Protein AF-A0AAV2RVS5-F1 (afdb_monomer)

Radius of gyration: 53.34 Å; Cα contacts (8 Å, |Δi|>4): 149; chains: 1; bounding box: 95×162×94 Å

Structure (mmCIF, N/CA/C/O backbone):
data_AF-A0AAV2RVS5-F1
#
_entry.id   AF-A0AAV2RVS5-F1
#
loop_
_atom_site.group_PDB
_atom_site.id
_atom_site.type_symbol
_atom_site.label_atom_id
_atom_site.label_alt_id
_atom_site.label_comp_id
_atom_site.label_asym_id
_atom_site.label_entity_id
_atom_site.label_seq_id
_atom_site.pdbx_PDB_ins_code
_atom_site.Cartn_x
_atom_site.Cartn_y
_atom_site.Cartn_z
_atom_site.occupancy
_atom_site.B_iso_or_equiv
_atom_site.auth_seq_id
_atom_site.auth_comp_id
_atom_site.auth_asym_id
_atom_site.auth_atom_id
_atom_site.pdbx_PDB_model_num
ATOM 1 N N . GLU A 1 1 ? 42.802 -49.656 -32.477 1.00 51.72 1 GLU A N 1
ATOM 2 C CA . GLU A 1 1 ? 41.773 -48.627 -32.754 1.00 51.72 1 GLU A CA 1
ATOM 3 C C . GLU A 1 1 ? 40.599 -48.641 -31.774 1.00 51.72 1 GLU A C 1
ATOM 5 O O . GLU A 1 1 ? 40.163 -47.563 -31.411 1.00 51.72 1 GLU A O 1
ATOM 10 N N . ALA A 1 2 ? 40.149 -49.788 -31.248 1.00 50.56 2 ALA A N 1
ATOM 11 C CA . ALA A 1 2 ? 39.027 -49.822 -30.294 1.00 50.56 2 ALA A CA 1
ATOM 12 C C . ALA A 1 2 ? 39.314 -49.217 -28.897 1.00 50.56 2 ALA A C 1
ATOM 14 O O . ALA A 1 2 ? 38.403 -48.682 -28.278 1.00 50.56 2 ALA A O 1
ATOM 15 N N . ASN A 1 3 ? 40.565 -49.230 -28.414 1.00 47.44 3 ASN A N 1
ATOM 16 C CA . ASN A 1 3 ? 40.883 -48.723 -27.066 1.00 47.44 3 ASN A CA 1
ATOM 17 C C . ASN A 1 3 ? 40.972 -47.187 -26.972 1.00 47.44 3 ASN A C 1
ATOM 19 O O . ASN A 1 3 ? 40.827 -46.657 -25.885 1.00 47.44 3 ASN A O 1
ATOM 23 N N . ASN A 1 4 ? 41.142 -46.460 -28.086 1.00 51.91 4 ASN A N 1
ATOM 24 C CA . ASN A 1 4 ? 41.217 -44.986 -28.069 1.00 51.91 4 ASN A CA 1
ATOM 25 C C . ASN A 1 4 ? 39.849 -44.295 -28.232 1.00 51.91 4 ASN A C 1
ATOM 27 O O . ASN A 1 4 ? 39.770 -43.077 -28.098 1.00 51.91 4 ASN A O 1
ATOM 31 N N . MET A 1 5 ? 38.782 -45.035 -28.558 1.00 50.22 5 MET A N 1
ATOM 32 C CA . MET A 1 5 ? 37.431 -44.466 -28.691 1.00 50.22 5 MET A CA 1
ATOM 33 C C . MET A 1 5 ? 36.665 -44.493 -27.362 1.00 50.22 5 MET A C 1
ATOM 35 O O . MET A 1 5 ? 35.926 -43.558 -27.079 1.00 50.22 5 MET A O 1
ATOM 39 N N . VAL A 1 6 ? 36.904 -45.502 -26.515 1.00 50.34 6 VAL A N 1
ATOM 40 C CA . VAL A 1 6 ? 36.233 -45.647 -25.209 1.00 50.34 6 VAL A CA 1
ATOM 41 C C . VAL A 1 6 ? 36.745 -44.622 -24.190 1.00 50.34 6 VAL A C 1
ATOM 43 O O . VAL A 1 6 ? 35.952 -44.044 -23.450 1.00 50.34 6 VAL A O 1
ATOM 46 N N . ASP A 1 7 ? 38.043 -44.311 -24.214 1.00 48.50 7 ASP A N 1
ATOM 47 C CA . ASP A 1 7 ? 38.629 -43.311 -23.311 1.00 48.50 7 ASP A CA 1
ATOM 48 C C . ASP A 1 7 ? 38.160 -41.883 -23.650 1.00 48.50 7 ASP A C 1
ATOM 50 O O . ASP A 1 7 ? 38.036 -41.037 -22.769 1.00 48.50 7 ASP A O 1
ATOM 54 N N . ASN A 1 8 ? 37.839 -41.602 -24.917 1.00 52.62 8 ASN A N 1
ATOM 55 C CA . ASN A 1 8 ? 37.464 -40.257 -25.364 1.00 52.62 8 ASN A CA 1
ATOM 56 C C . ASN A 1 8 ? 35.971 -39.932 -25.139 1.00 52.62 8 ASN A C 1
ATOM 58 O O . ASN A 1 8 ? 35.610 -38.767 -24.967 1.00 52.62 8 ASN A O 1
ATOM 62 N N . GLU A 1 9 ? 35.098 -40.945 -25.116 1.00 52.75 9 GLU A N 1
ATOM 63 C CA . GLU A 1 9 ? 33.688 -40.794 -24.718 1.00 52.75 9 GLU A CA 1
ATOM 64 C C . GLU A 1 9 ? 33.539 -40.683 -23.196 1.00 52.75 9 GLU A C 1
ATOM 66 O O . GLU A 1 9 ? 32.812 -39.813 -22.721 1.00 52.75 9 GLU A O 1
ATOM 71 N N . ALA A 1 10 ? 34.286 -41.481 -22.424 1.00 52.25 10 ALA A N 1
ATOM 72 C CA . ALA A 1 10 ? 34.278 -41.395 -20.964 1.00 52.25 10 ALA A CA 1
ATOM 73 C C . ALA A 1 10 ? 34.830 -40.049 -20.459 1.00 52.25 10 ALA A C 1
ATOM 75 O O . ALA A 1 10 ? 34.218 -39.431 -19.590 1.00 52.25 10 ALA A O 1
ATOM 76 N N . ASN A 1 11 ? 35.921 -39.546 -21.049 1.00 52.94 11 ASN A N 1
ATOM 77 C CA . ASN A 1 11 ? 36.486 -38.245 -20.674 1.00 52.94 11 ASN A CA 1
ATOM 78 C C . ASN A 1 11 ? 35.533 -37.079 -21.015 1.00 52.94 11 ASN A C 1
ATOM 80 O O . ASN A 1 11 ? 35.321 -36.211 -20.178 1.00 52.94 11 ASN A O 1
ATOM 84 N N . ASN A 1 12 ? 34.854 -37.100 -22.172 1.00 52.12 12 ASN A N 1
ATOM 85 C CA . ASN A 1 12 ? 33.877 -36.055 -22.526 1.00 52.12 12 ASN A CA 1
ATOM 86 C C . ASN A 1 12 ? 32.605 -36.068 -21.659 1.00 52.12 12 ASN A C 1
ATOM 88 O O . ASN A 1 12 ? 31.983 -35.023 -21.474 1.00 52.12 12 ASN A O 1
ATOM 92 N N . MET A 1 13 ? 32.173 -37.224 -21.145 1.00 52.66 13 MET A N 1
ATOM 93 C CA . MET A 1 13 ? 31.022 -37.291 -20.233 1.00 52.66 13 MET A CA 1
ATOM 94 C C . MET A 1 13 ? 31.392 -36.799 -18.828 1.00 52.66 13 MET A C 1
ATOM 96 O O . MET A 1 13 ? 30.631 -36.036 -18.237 1.00 52.66 13 MET A O 1
ATOM 100 N N . VAL A 1 14 ? 32.580 -37.164 -18.336 1.00 54.09 14 VAL A N 1
ATOM 101 C CA . VAL A 1 14 ? 33.085 -36.731 -17.024 1.00 54.09 14 VAL A CA 1
ATOM 102 C C . VAL A 1 14 ? 33.396 -35.231 -17.007 1.00 54.09 14 VAL A C 1
ATOM 104 O O . VAL A 1 14 ? 33.064 -34.562 -16.032 1.00 54.09 14 VAL A O 1
ATOM 107 N N . ASP A 1 15 ? 33.947 -34.678 -18.091 1.00 52.22 15 ASP A N 1
ATOM 108 C CA . ASP A 1 15 ? 34.263 -33.247 -18.180 1.00 52.22 15 ASP A CA 1
ATOM 109 C C . ASP A 1 15 ? 32.997 -32.373 -18.221 1.00 52.22 15 ASP A C 1
ATOM 111 O O . ASP A 1 15 ? 32.956 -31.310 -17.604 1.00 52.22 15 ASP A O 1
ATOM 115 N N . ASN A 1 16 ? 31.930 -32.819 -18.892 1.00 55.56 16 ASN A N 1
ATOM 116 C CA . ASN A 1 16 ? 30.666 -32.075 -18.948 1.00 55.56 16 ASN A CA 1
ATOM 117 C C . ASN A 1 16 ? 29.884 -32.140 -17.628 1.00 55.56 16 ASN A C 1
ATOM 119 O O . ASN A 1 16 ? 29.358 -31.123 -17.183 1.00 55.56 16 ASN A O 1
ATOM 123 N N . GLU A 1 17 ? 29.855 -33.298 -16.966 1.00 56.06 17 GLU A N 1
ATOM 124 C CA . GLU A 1 17 ? 29.198 -33.450 -15.663 1.00 56.06 17 GLU A CA 1
ATOM 125 C C . GLU A 1 17 ? 29.964 -32.705 -14.555 1.00 56.06 17 GLU A C 1
ATOM 127 O O . GLU A 1 17 ? 29.354 -32.051 -13.708 1.00 56.06 17 GLU A O 1
ATOM 132 N N . ALA A 1 18 ? 31.302 -32.702 -14.601 1.00 55.84 18 ALA A N 1
ATOM 133 C CA . ALA A 1 18 ? 32.128 -31.896 -13.705 1.00 55.84 18 ALA A CA 1
ATOM 134 C C . ALA A 1 18 ? 31.930 -30.388 -13.931 1.00 55.84 18 ALA A C 1
ATOM 136 O O . ALA A 1 18 ? 31.829 -29.647 -12.956 1.00 55.84 18 ALA A O 1
ATOM 137 N N . ASN A 1 19 ? 31.817 -29.929 -15.183 1.00 57.41 19 ASN A N 1
ATOM 138 C CA . ASN A 1 19 ? 31.541 -28.522 -15.489 1.00 57.41 19 ASN A CA 1
ATOM 139 C C . ASN A 1 19 ? 30.151 -28.087 -14.995 1.00 57.41 19 ASN A C 1
ATOM 141 O O . ASN A 1 19 ? 30.038 -27.045 -14.354 1.00 57.41 19 ASN A O 1
ATOM 145 N N . ASP A 1 20 ? 29.115 -28.909 -15.189 1.00 57.44 20 ASP A N 1
ATOM 146 C CA . ASP A 1 20 ? 27.762 -28.623 -14.693 1.00 57.44 20 ASP A CA 1
ATOM 147 C C . ASP A 1 20 ? 27.692 -28.601 -13.154 1.00 57.44 20 ASP A C 1
ATOM 149 O O . ASP A 1 20 ? 26.969 -27.792 -12.562 1.00 57.44 20 ASP A O 1
ATOM 153 N N . ILE A 1 21 ? 28.447 -29.470 -12.472 1.00 60.94 21 ILE A N 1
ATOM 154 C CA . ILE A 1 21 ? 28.544 -29.475 -11.005 1.00 60.94 21 ILE A CA 1
ATOM 155 C C . ILE A 1 21 ? 29.303 -28.236 -10.514 1.00 60.94 21 ILE A C 1
ATOM 157 O O . ILE A 1 21 ? 28.810 -27.541 -9.623 1.00 60.94 21 ILE A O 1
ATOM 161 N N . VAL A 1 22 ? 30.446 -27.907 -11.122 1.00 63.34 22 VAL A N 1
ATOM 162 C CA . VAL A 1 22 ? 31.260 -26.732 -10.767 1.00 63.34 22 VAL A CA 1
ATOM 163 C C . VAL A 1 22 ? 30.488 -25.433 -11.001 1.00 63.34 22 VAL A C 1
ATOM 165 O O . VAL A 1 22 ? 30.510 -24.549 -10.144 1.00 63.34 22 VAL A O 1
ATOM 168 N N . ASP A 1 23 ? 29.736 -25.324 -12.096 1.00 62.97 23 ASP A N 1
ATOM 169 C CA . ASP A 1 23 ? 28.912 -24.151 -12.390 1.00 62.97 23 ASP A CA 1
ATOM 170 C C . ASP A 1 23 ? 27.743 -24.017 -11.407 1.00 62.97 23 ASP A C 1
ATOM 172 O O . ASP A 1 23 ? 27.418 -22.911 -10.963 1.00 62.97 23 ASP A O 1
ATOM 176 N N . ASN A 1 24 ? 27.125 -25.126 -10.995 1.00 65.62 24 ASN A N 1
ATOM 177 C CA . ASN A 1 24 ? 26.072 -25.112 -9.979 1.00 65.62 24 ASN A CA 1
ATOM 178 C C . ASN A 1 24 ? 26.606 -24.763 -8.581 1.00 65.62 24 ASN A C 1
ATOM 180 O O . ASN A 1 24 ? 25.980 -23.976 -7.862 1.00 65.62 24 ASN A O 1
ATOM 184 N N . GLU A 1 25 ? 27.772 -25.282 -8.199 1.00 67.75 25 GLU A N 1
ATOM 185 C CA . GLU A 1 25 ? 28.435 -24.955 -6.934 1.00 67.75 25 GLU A CA 1
ATOM 186 C C . GLU A 1 25 ? 28.923 -23.503 -6.901 1.00 67.75 25 GLU A C 1
ATOM 188 O O . GLU A 1 25 ? 28.689 -22.796 -5.917 1.00 67.75 25 GLU A O 1
ATOM 193 N N . ALA A 1 26 ? 29.510 -23.009 -7.993 1.00 67.94 26 ALA A N 1
ATOM 194 C CA . ALA A 1 26 ? 29.912 -21.615 -8.133 1.00 67.94 26 ALA A CA 1
ATOM 195 C C . ALA A 1 26 ? 28.698 -20.672 -8.088 1.00 67.94 26 ALA A C 1
ATOM 197 O O . ALA A 1 26 ? 28.720 -19.666 -7.375 1.00 67.94 26 ALA A O 1
ATOM 198 N N . ASN A 1 27 ? 27.597 -21.014 -8.766 1.00 72.69 27 ASN A N 1
ATOM 199 C CA . ASN A 1 27 ? 26.350 -20.246 -8.712 1.00 72.69 27 ASN A CA 1
ATOM 200 C C . ASN A 1 27 ? 25.727 -20.246 -7.306 1.00 72.69 27 ASN A C 1
ATOM 202 O O . ASN A 1 27 ? 25.258 -19.204 -6.833 1.00 72.69 27 ASN A O 1
ATOM 206 N N . SER A 1 28 ? 25.769 -21.384 -6.609 1.00 79.19 28 SER A N 1
ATOM 207 C CA . SER A 1 28 ? 25.339 -21.512 -5.213 1.00 79.19 28 SER A CA 1
ATOM 208 C C . SER A 1 28 ? 26.200 -20.654 -4.276 1.00 79.19 28 SER A C 1
ATOM 210 O O . SER A 1 28 ? 25.672 -19.907 -3.448 1.00 79.19 28 SER A O 1
ATOM 212 N N . MET A 1 29 ? 27.522 -20.657 -4.466 1.00 81.75 29 MET A N 1
ATOM 213 C CA . MET A 1 29 ? 28.470 -19.868 -3.677 1.00 81.75 29 MET A CA 1
ATOM 214 C C . MET A 1 29 ? 28.318 -18.362 -3.920 1.00 81.75 29 MET A C 1
ATOM 216 O O . MET A 1 29 ? 28.277 -17.587 -2.964 1.00 81.75 29 MET A O 1
ATOM 220 N N . VAL A 1 30 ? 28.154 -17.921 -5.171 1.00 79.88 30 VAL A N 1
ATOM 221 C CA . VAL A 1 30 ? 27.848 -16.517 -5.501 1.00 79.88 30 VAL A CA 1
ATOM 222 C C . VAL A 1 30 ? 26.508 -16.100 -4.882 1.00 79.88 30 VAL A C 1
ATOM 224 O O . VAL A 1 30 ? 26.386 -15.003 -4.322 1.00 79.88 30 VAL A O 1
ATOM 227 N N . GLY A 1 31 ? 25.506 -16.982 -4.913 1.00 78.31 31 GLY A N 1
ATOM 228 C CA . GLY A 1 31 ? 24.224 -16.790 -4.234 1.00 78.31 31 GLY A CA 1
ATOM 229 C C . GLY A 1 31 ? 24.378 -16.615 -2.721 1.00 78.31 31 GLY A C 1
ATOM 230 O O . GLY A 1 31 ? 23.828 -15.673 -2.147 1.00 78.31 31 GLY A O 1
ATOM 231 N N . LEU A 1 32 ? 25.186 -17.459 -2.080 1.00 79.88 32 LEU A N 1
ATOM 232 C CA . LEU A 1 32 ? 25.460 -17.389 -0.648 1.00 79.88 32 LEU A CA 1
ATOM 233 C C . LEU A 1 32 ? 26.247 -16.127 -0.277 1.00 79.88 32 LEU A C 1
ATOM 235 O O . LEU A 1 32 ? 25.850 -15.418 0.639 1.00 79.88 32 LEU A O 1
ATOM 239 N N . ILE A 1 33 ? 27.300 -15.774 -1.015 1.00 77.62 33 ILE A N 1
ATOM 240 C CA . ILE A 1 33 ? 28.085 -14.553 -0.775 1.00 77.62 33 ILE A CA 1
ATOM 241 C C . ILE A 1 33 ? 27.202 -13.308 -0.926 1.00 77.62 33 ILE A C 1
ATOM 243 O O . ILE A 1 33 ? 27.252 -12.394 -0.101 1.00 77.62 33 ILE A O 1
ATOM 247 N N . THR A 1 34 ? 26.352 -13.257 -1.956 1.00 72.31 34 THR A N 1
ATOM 248 C CA . THR A 1 34 ? 25.412 -12.138 -2.134 1.00 72.31 34 THR A CA 1
ATOM 249 C C . THR A 1 34 ? 24.313 -12.106 -1.072 1.00 72.31 34 THR A C 1
ATOM 251 O O . THR A 1 34 ? 23.849 -11.017 -0.732 1.00 72.31 34 THR A O 1
ATOM 254 N N . HIS A 1 35 ? 23.912 -13.255 -0.525 1.00 76.19 35 HIS A N 1
ATOM 255 C CA . HIS A 1 35 ? 23.017 -13.341 0.628 1.00 76.19 35 HIS A CA 1
ATOM 256 C C . HIS A 1 35 ? 23.697 -12.871 1.919 1.00 76.19 35 HIS A C 1
ATOM 258 O O . HIS A 1 35 ? 23.118 -12.073 2.651 1.00 76.19 35 HIS A O 1
ATOM 264 N N . LEU A 1 36 ? 24.936 -13.286 2.185 1.00 72.94 36 LEU A N 1
ATOM 265 C CA . LEU A 1 36 ? 25.694 -12.875 3.370 1.00 72.94 36 LEU A CA 1
ATOM 266 C C . LEU A 1 36 ? 25.914 -11.358 3.410 1.00 72.94 36 LEU A C 1
ATOM 268 O O . LEU A 1 36 ? 25.771 -10.752 4.469 1.00 72.94 36 LEU A O 1
ATOM 272 N N . LYS A 1 37 ? 26.093 -10.723 2.245 1.00 71.38 37 LYS A N 1
ATOM 273 C CA . LYS A 1 37 ? 26.115 -9.255 2.106 1.00 71.38 37 LYS A CA 1
ATOM 274 C C . LYS A 1 37 ? 24.821 -8.550 2.533 1.00 71.38 37 LYS A C 1
ATOM 276 O O . LYS A 1 37 ? 24.804 -7.331 2.640 1.00 71.38 37 LYS A O 1
ATOM 281 N N . THR A 1 38 ? 23.719 -9.279 2.725 1.00 68.19 38 THR A N 1
ATOM 282 C CA . THR A 1 38 ? 22.469 -8.715 3.267 1.00 68.19 38 THR A CA 1
ATOM 283 C C . THR A 1 38 ? 22.395 -8.754 4.791 1.00 68.19 38 THR A C 1
ATOM 285 O O . THR A 1 38 ? 21.590 -8.017 5.353 1.00 68.19 38 THR A O 1
ATOM 288 N N . HIS A 1 39 ? 23.228 -9.572 5.445 1.00 72.19 39 HIS A N 1
ATOM 289 C CA . HIS A 1 39 ? 23.368 -9.611 6.908 1.00 72.19 39 HIS A CA 1
ATOM 290 C C . HIS A 1 39 ? 24.413 -8.621 7.410 1.00 72.19 39 HIS A C 1
ATOM 292 O O . HIS A 1 39 ? 24.308 -8.115 8.521 1.00 72.19 39 HIS A O 1
ATOM 298 N N . THR A 1 40 ? 25.407 -8.311 6.582 1.00 67.94 40 THR A N 1
ATOM 299 C CA . THR A 1 40 ? 26.271 -7.152 6.790 1.00 67.94 40 THR A CA 1
ATOM 300 C C . THR A 1 40 ? 25.478 -5.904 6.405 1.00 67.94 40 THR A C 1
ATOM 302 O O . THR A 1 40 ? 24.950 -5.852 5.297 1.00 67.94 40 THR A O 1
ATOM 305 N N . GLU A 1 41 ? 25.408 -4.871 7.246 1.00 69.19 41 GLU A N 1
ATOM 306 C CA . GLU A 1 41 ? 24.742 -3.588 6.923 1.00 69.19 41 GLU A CA 1
ATOM 307 C C . GLU A 1 41 ? 25.426 -2.803 5.773 1.00 69.19 41 GLU A C 1
ATOM 309 O O . GLU A 1 41 ? 25.180 -1.616 5.562 1.00 69.19 41 GLU A O 1
ATOM 314 N N . GLU A 1 42 ? 26.286 -3.456 4.991 1.00 79.94 42 GLU A N 1
ATOM 315 C CA . GLU A 1 42 ? 26.975 -2.899 3.840 1.00 79.94 42 GLU A CA 1
ATOM 316 C C . GLU A 1 42 ? 25.995 -2.566 2.708 1.00 79.94 42 GLU A C 1
ATOM 318 O O . GLU A 1 42 ? 25.404 -3.425 2.043 1.00 79.94 42 GLU A O 1
ATOM 323 N N . ARG A 1 43 ? 25.849 -1.266 2.444 1.00 84.25 43 ARG A N 1
ATOM 324 C CA . ARG A 1 43 ? 24.991 -0.719 1.385 1.00 84.25 43 ARG A CA 1
ATOM 325 C C . ARG A 1 43 ? 25.844 0.119 0.428 1.00 84.25 43 ARG A C 1
ATOM 327 O O . ARG A 1 43 ? 25.755 1.345 0.419 1.00 84.25 43 ARG A O 1
ATOM 334 N N . PRO A 1 44 ? 26.713 -0.525 -0.375 1.00 87.50 44 PRO A N 1
ATOM 335 C CA . PRO A 1 44 ? 27.724 0.177 -1.168 1.00 87.50 44 PRO A CA 1
ATOM 336 C C . PRO A 1 44 ? 27.129 1.040 -2.290 1.00 87.50 44 PRO A C 1
ATOM 338 O O . PRO A 1 44 ? 27.787 1.950 -2.790 1.00 87.50 44 PRO A O 1
ATOM 341 N N . TYR A 1 45 ? 25.885 0.786 -2.701 1.00 91.62 45 TYR A N 1
ATOM 342 C CA . TYR A 1 45 ? 25.255 1.493 -3.811 1.00 91.62 45 TYR A CA 1
ATOM 343 C C . TYR A 1 45 ? 24.456 2.692 -3.303 1.00 91.62 45 TYR A C 1
ATOM 345 O O . TYR A 1 45 ? 23.282 2.566 -2.955 1.00 91.62 45 TYR A O 1
ATOM 353 N N . LYS A 1 46 ? 25.090 3.864 -3.279 1.00 94.00 46 LYS A N 1
ATOM 354 C CA . LYS A 1 46 ? 24.486 5.113 -2.796 1.00 94.00 46 LYS A CA 1
ATOM 355 C C . LYS A 1 46 ? 23.712 5.836 -3.897 1.00 94.00 46 LYS A C 1
ATOM 357 O O . LYS A 1 46 ? 24.169 5.929 -5.037 1.00 94.00 46 LYS A O 1
ATOM 362 N N . CYS A 1 47 ? 22.541 6.370 -3.560 1.00 95.56 47 CYS A N 1
ATOM 363 C CA . CYS A 1 47 ? 21.837 7.300 -4.430 1.00 95.56 47 CYS A CA 1
ATOM 364 C C . CYS A 1 47 ? 22.540 8.660 -4.412 1.00 95.56 47 CYS A C 1
ATOM 366 O O . CYS A 1 47 ? 22.908 9.168 -3.363 1.00 95.56 47 CYS A O 1
ATOM 368 N N . ARG A 1 48 ? 22.710 9.269 -5.588 1.00 94.00 48 ARG A N 1
ATOM 369 C CA . ARG A 1 48 ? 23.292 10.618 -5.714 1.00 94.00 48 ARG A CA 1
ATOM 370 C C . ARG A 1 48 ? 22.273 11.750 -5.541 1.00 94.00 48 ARG A C 1
ATOM 372 O O . ARG A 1 48 ? 22.654 12.910 -5.551 1.00 94.00 48 ARG A O 1
ATOM 379 N N . LEU A 1 49 ? 20.982 11.414 -5.485 1.00 93.81 49 LEU A N 1
ATOM 380 C CA . LEU A 1 49 ? 19.865 12.369 -5.459 1.00 93.81 49 LEU A CA 1
ATOM 381 C C . LEU A 1 49 ? 19.148 12.408 -4.101 1.00 93.81 49 LEU A C 1
ATOM 383 O O . LEU A 1 49 ? 18.319 13.281 -3.871 1.00 93.81 49 LEU A O 1
ATOM 387 N N . CYS A 1 50 ? 19.424 11.449 -3.217 1.00 94.94 50 CYS A N 1
ATOM 388 C CA . CYS A 1 50 ? 18.953 11.435 -1.836 1.00 94.94 50 CYS A CA 1
ATOM 389 C C . CYS A 1 50 ? 19.875 10.569 -0.974 1.00 94.94 50 CYS A C 1
ATOM 391 O O . CYS A 1 50 ? 20.717 9.844 -1.492 1.00 94.94 50 CYS A O 1
ATOM 393 N N . GLU A 1 51 ? 19.663 10.578 0.337 1.00 93.19 51 GLU A N 1
ATOM 394 C CA . GLU A 1 51 ? 20.502 9.874 1.320 1.00 93.19 51 GLU A CA 1
ATOM 395 C C . GLU A 1 51 ? 20.301 8.347 1.353 1.00 93.19 51 GLU A C 1
ATOM 397 O O . GLU A 1 51 ? 20.806 7.662 2.237 1.00 93.19 51 GLU A O 1
ATOM 402 N N . LYS A 1 52 ? 19.549 7.776 0.404 1.00 93.31 52 LYS A N 1
ATOM 403 C CA . LYS A 1 52 ? 19.268 6.336 0.384 1.00 93.31 52 LYS A CA 1
ATOM 404 C C . LYS A 1 52 ? 20.412 5.543 -0.225 1.00 93.31 52 LYS A C 1
ATOM 406 O O . LYS A 1 52 ? 20.922 5.867 -1.296 1.00 93.31 52 LYS A O 1
ATOM 411 N N . ASP A 1 53 ? 20.708 4.415 0.399 1.00 93.25 53 ASP A N 1
ATOM 412 C CA . ASP A 1 53 ? 21.684 3.435 -0.047 1.00 93.25 53 ASP A CA 1
ATOM 413 C C . ASP A 1 53 ? 21.067 2.036 -0.216 1.00 93.25 53 ASP A C 1
ATOM 415 O O . ASP A 1 53 ? 19.984 1.704 0.286 1.00 93.25 53 ASP A O 1
ATOM 419 N N . PHE A 1 54 ? 21.730 1.205 -1.014 1.00 90.94 54 PHE A N 1
ATOM 420 C CA . PHE A 1 54 ? 21.226 -0.097 -1.430 1.00 90.94 54 PHE A CA 1
ATOM 421 C C . PHE A 1 54 ? 22.334 -1.147 -1.375 1.00 90.94 54 PHE A C 1
ATOM 423 O O . PHE A 1 54 ? 23.492 -0.876 -1.682 1.00 90.94 54 PHE A O 1
ATOM 430 N N . SER A 1 55 ? 21.958 -2.381 -1.037 1.00 88.19 55 SER A N 1
ATOM 431 C CA . SER A 1 55 ? 22.855 -3.545 -1.046 1.00 88.19 55 SER A CA 1
ATOM 432 C C . SER A 1 55 ? 23.069 -4.131 -2.446 1.00 88.19 55 SER A C 1
ATOM 434 O O . SER A 1 55 ? 23.994 -4.907 -2.664 1.00 88.19 55 SER A O 1
ATOM 436 N N . LYS A 1 56 ? 22.230 -3.759 -3.425 1.00 86.75 56 LYS A N 1
ATOM 437 C CA . LYS A 1 56 ? 22.315 -4.226 -4.818 1.00 86.75 56 LYS A CA 1
ATOM 438 C C . LYS A 1 56 ? 22.225 -3.064 -5.803 1.00 86.75 56 LYS A C 1
ATOM 440 O O . LYS A 1 56 ? 21.321 -2.233 -5.702 1.00 86.75 56 LYS A O 1
ATOM 445 N N . SER A 1 57 ? 23.083 -3.081 -6.824 1.00 90.25 57 SER A N 1
ATOM 446 C CA . SER A 1 57 ? 23.070 -2.099 -7.922 1.00 90.25 57 SER A CA 1
ATOM 447 C C . SER A 1 57 ? 21.719 -2.052 -8.651 1.00 90.25 57 SER A C 1
ATOM 449 O O . SER A 1 57 ? 21.199 -0.980 -8.956 1.00 90.25 57 SER A O 1
ATOM 451 N N . SER A 1 58 ? 21.079 -3.208 -8.857 1.00 88.94 58 SER A N 1
ATOM 452 C CA . SER A 1 58 ? 19.753 -3.298 -9.487 1.00 88.94 58 SER A CA 1
ATOM 453 C C . SER A 1 58 ? 18.653 -2.586 -8.688 1.00 88.94 58 SER A C 1
ATOM 455 O O . SER A 1 58 ? 17.737 -2.004 -9.280 1.00 88.94 58 SER A O 1
ATOM 457 N N . HIS A 1 59 ? 18.749 -2.586 -7.354 1.00 90.62 59 HIS A N 1
ATOM 458 C CA . HIS A 1 59 ? 17.828 -1.850 -6.487 1.00 90.62 59 HIS A CA 1
ATOM 459 C C . HIS A 1 59 ? 18.065 -0.343 -6.585 1.00 90.62 59 HIS A C 1
ATOM 461 O O . HIS A 1 59 ? 17.095 0.393 -6.746 1.00 90.62 59 HIS A O 1
ATOM 467 N N . LEU A 1 60 ? 19.328 0.105 -6.588 1.00 92.25 60 LEU A N 1
ATOM 468 C CA . LEU A 1 60 ? 19.662 1.511 -6.832 1.00 92.25 60 LEU A CA 1
ATOM 469 C C . LEU A 1 60 ? 19.130 1.971 -8.197 1.00 92.25 60 LEU A C 1
ATOM 471 O O . LEU A 1 60 ? 18.438 2.981 -8.272 1.00 92.25 60 LEU A O 1
ATOM 475 N N . LYS A 1 61 ? 19.363 1.203 -9.269 1.00 90.62 61 LYS A N 1
ATOM 476 C CA . LYS A 1 61 ? 18.853 1.522 -10.614 1.00 90.62 61 LYS A CA 1
ATOM 477 C C . LYS A 1 61 ? 17.330 1.666 -10.630 1.00 90.62 61 LYS A C 1
ATOM 479 O O . LYS A 1 61 ? 16.810 2.631 -11.179 1.00 90.62 61 LYS A O 1
ATOM 484 N N . SER A 1 62 ? 16.618 0.739 -9.991 1.00 90.19 62 SER A N 1
ATOM 485 C CA . SER A 1 62 ? 15.153 0.795 -9.880 1.00 90.19 62 SER A CA 1
ATOM 486 C C . SER A 1 62 ? 14.676 1.977 -9.031 1.00 90.19 62 SER A C 1
ATOM 488 O O . SER A 1 62 ? 13.615 2.539 -9.291 1.00 90.19 62 SER A O 1
ATOM 490 N N . HIS A 1 63 ? 15.447 2.363 -8.015 1.00 91.81 63 HIS A N 1
ATOM 491 C CA . HIS A 1 63 ? 15.170 3.530 -7.190 1.00 91.81 63 HIS A CA 1
ATOM 492 C C . HIS A 1 63 ? 15.400 4.845 -7.944 1.00 91.81 63 HIS A C 1
ATOM 494 O O . HIS A 1 63 ? 14.599 5.760 -7.786 1.00 91.81 63 HIS A O 1
ATOM 500 N N . LEU A 1 64 ? 16.423 4.954 -8.794 1.00 91.44 64 LEU A N 1
ATOM 501 C CA . LEU A 1 64 ? 16.693 6.183 -9.551 1.00 91.44 64 LEU A CA 1
ATOM 502 C C . LEU A 1 64 ? 15.506 6.611 -10.432 1.00 91.44 64 LEU A C 1
ATOM 504 O O . LEU A 1 64 ? 15.235 7.802 -10.541 1.00 91.44 64 LEU A O 1
ATOM 508 N N . VAL A 1 65 ? 14.727 5.654 -1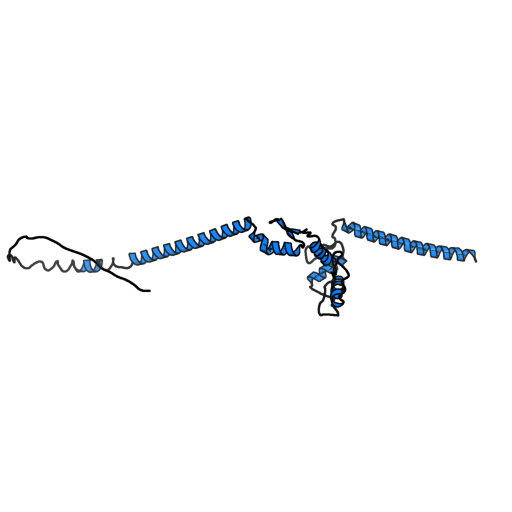0.949 1.00 90.44 65 VAL A N 1
ATOM 509 C CA . VAL A 1 65 ? 13.471 5.909 -11.688 1.00 90.44 65 VAL A CA 1
ATOM 510 C C . VAL A 1 65 ? 12.443 6.681 -10.842 1.00 90.44 65 VAL A C 1
ATOM 512 O O . VAL A 1 65 ? 11.612 7.417 -11.364 1.00 90.44 65 VAL A O 1
ATOM 515 N N . THR A 1 66 ? 12.500 6.565 -9.511 1.00 89.56 66 THR A N 1
ATOM 516 C CA . THR A 1 66 ? 11.600 7.309 -8.613 1.00 89.56 66 THR A CA 1
ATOM 517 C C . THR A 1 66 ? 11.911 8.802 -8.540 1.00 89.56 66 THR A C 1
ATOM 519 O O . THR A 1 66 ? 11.025 9.571 -8.188 1.00 89.56 66 THR A O 1
ATOM 522 N N . HIS A 1 67 ? 13.124 9.224 -8.907 1.00 90.81 67 HIS A N 1
ATOM 523 C CA . HIS A 1 67 ? 13.486 10.640 -8.963 1.00 90.81 67 HIS A CA 1
ATOM 524 C C . HIS A 1 67 ? 13.067 11.307 -10.275 1.00 90.81 67 HIS A C 1
ATOM 526 O O . HIS A 1 67 ? 12.742 12.489 -10.277 1.00 90.81 67 HIS A O 1
ATOM 532 N N . THR A 1 68 ? 13.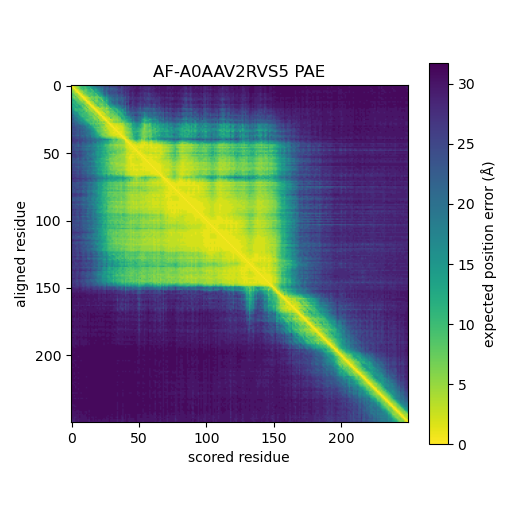052 10.563 -11.383 1.00 86.56 68 THR A N 1
ATOM 533 C CA . THR A 1 68 ? 12.668 11.093 -12.701 1.00 86.56 68 THR A CA 1
ATOM 534 C C . THR A 1 68 ? 11.156 11.090 -12.924 1.00 86.56 68 THR A C 1
ATOM 536 O O . THR A 1 68 ? 10.680 11.664 -13.897 1.00 86.56 68 THR A O 1
ATOM 539 N N . ASN A 1 69 ? 10.388 10.447 -12.034 1.00 82.19 69 ASN A N 1
ATOM 540 C CA . ASN A 1 69 ? 8.958 10.159 -12.205 1.00 82.19 69 ASN A CA 1
ATOM 541 C C . ASN A 1 69 ? 8.626 9.383 -13.492 1.00 82.19 69 ASN A C 1
ATOM 543 O O . ASN A 1 69 ? 7.456 9.277 -13.869 1.00 82.19 69 ASN A O 1
ATOM 547 N N . GLU A 1 70 ? 9.628 8.790 -14.141 1.00 88.88 70 GLU A N 1
ATOM 548 C CA . GLU A 1 70 ? 9.424 7.964 -15.319 1.00 88.88 70 GLU A CA 1
ATOM 549 C C . GLU A 1 70 ? 8.640 6.699 -14.958 1.00 88.88 70 GLU A C 1
ATOM 551 O O . GLU A 1 70 ? 8.839 6.049 -13.925 1.00 88.88 70 GLU A O 1
ATOM 556 N N . ARG A 1 71 ? 7.719 6.326 -15.846 1.00 91.00 71 ARG A N 1
ATOM 557 C CA . ARG A 1 71 ? 6.884 5.131 -15.709 1.00 91.00 71 ARG A CA 1
ATOM 558 C C . ARG A 1 71 ? 6.985 4.298 -16.984 1.00 91.00 71 ARG A C 1
ATOM 560 O O . ARG A 1 71 ? 6.037 4.262 -17.763 1.00 91.00 71 ARG A O 1
ATOM 567 N N . PRO A 1 72 ? 8.134 3.642 -17.221 1.00 91.88 72 PRO A N 1
ATOM 568 C CA . PRO A 1 72 ? 8.402 2.964 -18.488 1.00 91.88 72 PRO A CA 1
ATOM 569 C C . PRO A 1 72 ? 7.505 1.742 -18.733 1.00 91.88 72 PRO A C 1
ATOM 571 O O . PRO A 1 72 ? 7.425 1.253 -19.854 1.00 91.88 72 PRO A O 1
ATOM 574 N N . TYR A 1 73 ? 6.821 1.229 -17.707 1.00 95.62 73 TYR A N 1
ATOM 575 C CA . TYR A 1 73 ? 5.990 0.033 -17.821 1.00 95.62 73 TYR A CA 1
ATOM 576 C C . TYR A 1 73 ? 4.512 0.410 -17.943 1.00 95.62 73 TYR A C 1
ATOM 578 O O . TYR A 1 73 ? 3.821 0.559 -16.933 1.00 95.62 73 TYR A O 1
ATOM 586 N N . GLN A 1 74 ? 4.032 0.564 -19.175 1.00 97.50 74 GLN A N 1
ATOM 587 C CA . GLN A 1 74 ? 2.634 0.883 -19.477 1.00 97.50 74 GLN A CA 1
ATOM 588 C C . GLN A 1 74 ? 1.728 -0.354 -19.390 1.00 97.50 74 GLN A C 1
ATOM 590 O O . GLN A 1 74 ? 2.121 -1.462 -19.759 1.00 97.50 74 GLN A O 1
ATOM 595 N N . CYS A 1 75 ? 0.511 -0.167 -18.882 1.00 97.75 75 CYS A N 1
ATOM 596 C CA . CYS A 1 75 ? -0.535 -1.177 -18.925 1.00 97.75 75 CYS A CA 1
ATOM 597 C C . CYS A 1 75 ? -1.152 -1.230 -20.324 1.00 97.75 75 CYS A C 1
ATOM 599 O O . CYS A 1 75 ? -1.422 -0.204 -20.930 1.00 97.75 75 CYS A O 1
ATOM 601 N N . THR A 1 76 ? -1.404 -2.435 -20.833 1.00 97.19 76 THR A N 1
ATOM 602 C CA . THR A 1 76 ? -2.040 -2.623 -22.147 1.00 97.19 76 THR A CA 1
ATOM 603 C C . THR A 1 76 ? -3.566 -2.571 -22.087 1.00 97.19 76 THR A C 1
ATOM 605 O O . THR A 1 76 ? -4.216 -2.639 -23.121 1.00 97.19 76 THR A O 1
ATOM 608 N N . GLN A 1 77 ? -4.142 -2.506 -20.884 1.00 97.69 77 GLN A N 1
ATOM 609 C CA . GLN A 1 77 ? -5.588 -2.576 -20.641 1.00 97.69 77 GLN A CA 1
ATOM 610 C C . GLN A 1 77 ? -6.164 -1.261 -20.082 1.00 97.69 77 GLN A C 1
ATOM 612 O O . GLN A 1 77 ? -7.374 -1.150 -19.900 1.00 97.69 77 GLN A O 1
ATOM 617 N N . CYS A 1 78 ? -5.314 -0.286 -19.747 1.00 97.44 78 CYS A N 1
ATOM 618 C CA . CYS A 1 78 ? -5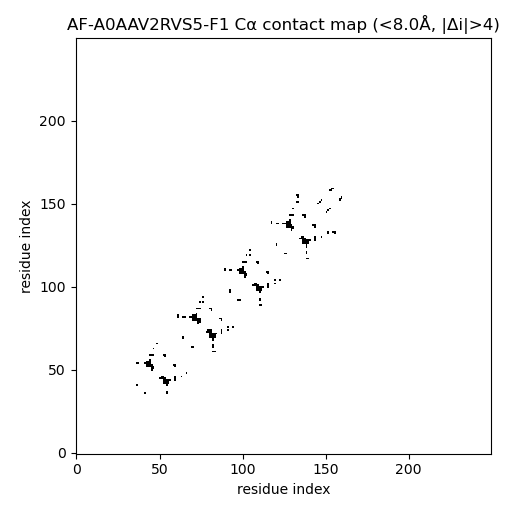.698 1.065 -19.333 1.00 97.44 78 CYS A CA 1
ATOM 619 C C . CYS A 1 78 ? -4.499 2.020 -19.421 1.00 97.44 78 CYS A C 1
ATOM 621 O O . CYS A 1 78 ? -3.361 1.574 -19.526 1.00 97.44 78 CYS A O 1
ATOM 623 N N . ASP A 1 79 ? -4.728 3.320 -19.243 1.00 96.62 79 ASP A N 1
ATOM 624 C CA . ASP A 1 79 ? -3.688 4.359 -19.366 1.00 96.62 79 ASP A CA 1
ATOM 625 C C . ASP A 1 79 ? -2.694 4.415 -18.189 1.00 96.62 79 ASP A C 1
ATOM 627 O O . ASP A 1 79 ? -1.910 5.356 -18.041 1.00 96.62 79 ASP A O 1
ATOM 631 N N . LYS A 1 80 ? -2.717 3.425 -17.288 1.00 97.00 80 LYS A N 1
ATOM 632 C CA . LYS A 1 80 ? -1.830 3.411 -16.121 1.00 97.00 80 LYS A CA 1
ATOM 633 C C . LYS A 1 80 ? -0.440 2.927 -16.499 1.00 97.00 80 LYS A C 1
ATOM 635 O O . LYS A 1 80 ? -0.271 1.870 -17.096 1.00 97.00 80 LYS A O 1
ATOM 640 N N . ALA A 1 81 ? 0.567 3.648 -16.020 1.00 95.81 81 ALA A N 1
ATOM 641 C CA . ALA A 1 81 ? 1.964 3.266 -16.147 1.00 95.81 81 ALA A CA 1
ATOM 642 C C . ALA A 1 81 ? 2.649 3.138 -14.777 1.00 95.81 81 ALA A C 1
ATOM 644 O O . ALA A 1 81 ? 2.276 3.804 -13.800 1.00 95.81 81 ALA A O 1
ATOM 645 N N . PHE A 1 82 ? 3.670 2.286 -14.711 1.00 94.81 82 PHE A N 1
ATOM 646 C CA . PHE A 1 82 ? 4.384 1.913 -13.493 1.00 94.81 82 PHE A CA 1
ATOM 647 C C . PHE A 1 82 ? 5.890 2.126 -13.650 1.00 94.81 82 PHE A C 1
ATOM 649 O O . PHE A 1 82 ? 6.451 1.969 -14.732 1.00 94.81 82 PHE A O 1
ATOM 656 N N . SER A 1 83 ? 6.561 2.441 -12.541 1.00 93.06 83 SER A N 1
ATOM 657 C CA . SER A 1 83 ? 8.023 2.578 -12.477 1.00 93.06 83 SER A CA 1
ATOM 658 C C . SER A 1 83 ? 8.757 1.234 -12.424 1.00 93.06 83 SER A C 1
ATOM 660 O O . SER A 1 83 ? 9.957 1.170 -12.670 1.00 93.06 83 SER A O 1
ATOM 662 N N . GLN A 1 84 ? 8.048 0.142 -12.113 1.00 91.69 84 GLN A N 1
ATOM 663 C CA . GLN A 1 84 ? 8.616 -1.202 -11.992 1.00 91.69 84 GLN A CA 1
ATOM 664 C C . GLN A 1 84 ? 7.747 -2.248 -12.695 1.00 91.69 84 GLN A C 1
ATOM 666 O O . GLN A 1 84 ? 6.520 -2.248 -12.563 1.00 91.69 84 GLN A O 1
ATOM 671 N N . LYS A 1 85 ? 8.400 -3.203 -13.371 1.00 93.56 85 LYS A N 1
ATOM 672 C CA . LYS A 1 85 ? 7.747 -4.321 -14.074 1.00 93.56 85 LYS A CA 1
ATOM 673 C C . LYS A 1 85 ? 6.914 -5.204 -13.139 1.00 93.56 85 LYS A C 1
ATOM 675 O O . LYS A 1 85 ? 5.840 -5.664 -13.515 1.00 93.56 85 LYS A O 1
ATOM 680 N N . SER A 1 86 ? 7.395 -5.435 -11.917 1.00 93.38 86 SER A N 1
ATOM 681 C CA . SER A 1 86 ? 6.681 -6.187 -10.874 1.00 93.38 86 SER A CA 1
ATOM 682 C C . SER A 1 86 ? 5.336 -5.547 -10.528 1.00 93.38 86 SER A C 1
ATOM 684 O O . SER A 1 86 ? 4.331 -6.248 -10.442 1.00 93.38 86 SER A O 1
ATOM 686 N N . ASN A 1 87 ? 5.301 -4.219 -10.403 1.00 94.81 87 ASN A N 1
ATOM 687 C CA . ASN A 1 87 ? 4.083 -3.476 -10.090 1.00 94.81 87 ASN A CA 1
ATOM 688 C C . ASN A 1 87 ? 3.072 -3.553 -11.237 1.00 94.81 87 ASN A C 1
ATOM 690 O O . ASN A 1 87 ? 1.897 -3.798 -10.977 1.00 94.81 87 ASN A O 1
ATOM 694 N N . LEU A 1 88 ? 3.527 -3.448 -12.493 1.00 96.75 88 LEU A N 1
ATOM 695 C CA . LEU A 1 88 ? 2.671 -3.692 -13.657 1.00 96.75 88 LEU A CA 1
ATOM 696 C C . LEU A 1 88 ? 2.105 -5.124 -13.643 1.00 96.75 88 LEU A C 1
ATOM 698 O O . LEU A 1 88 ? 0.904 -5.310 -13.810 1.00 96.75 88 LEU A O 1
ATOM 702 N N . LYS A 1 89 ? 2.937 -6.141 -13.380 1.00 96.62 89 LYS A N 1
ATOM 703 C CA . LYS A 1 89 ? 2.491 -7.545 -13.303 1.00 96.62 89 LYS A CA 1
ATOM 704 C C . LYS A 1 89 ? 1.421 -7.752 -12.227 1.00 96.62 89 LYS A C 1
ATOM 706 O O . LYS A 1 89 ? 0.449 -8.465 -12.463 1.00 96.62 89 LYS A O 1
ATOM 711 N N . THR A 1 90 ? 1.587 -7.146 -11.054 1.00 96.19 90 THR A N 1
ATOM 712 C CA . THR A 1 90 ? 0.577 -7.193 -9.986 1.00 96.19 90 THR A CA 1
ATOM 713 C C . THR A 1 90 ? -0.687 -6.436 -10.386 1.00 96.19 90 THR A C 1
ATOM 715 O O . THR A 1 90 ? -1.783 -6.942 -10.170 1.00 96.19 90 THR A O 1
ATOM 718 N N . HIS A 1 91 ? -0.555 -5.270 -11.019 1.00 96.88 91 HIS A N 1
ATOM 719 C CA . HIS A 1 91 ? -1.687 -4.480 -11.498 1.00 96.88 91 HIS A CA 1
ATOM 720 C C . HIS A 1 91 ? -2.527 -5.218 -12.547 1.00 96.88 91 HIS A C 1
ATOM 722 O O . HIS A 1 91 ? -3.751 -5.206 -12.448 1.00 96.88 91 HIS A O 1
ATOM 728 N N . LEU A 1 92 ? -1.898 -5.917 -13.497 1.00 97.69 92 LEU A N 1
ATOM 729 C CA . LEU A 1 92 ? -2.603 -6.688 -14.528 1.00 97.69 92 LEU A CA 1
ATOM 730 C C . LEU A 1 92 ? -3.553 -7.740 -13.940 1.00 97.69 92 LEU A C 1
ATOM 732 O O . LEU A 1 92 ? -4.575 -8.047 -14.547 1.00 97.69 92 LEU A O 1
ATOM 736 N N . ARG A 1 93 ? -3.289 -8.236 -12.724 1.00 97.50 93 ARG A N 1
ATOM 737 C CA . ARG A 1 93 ? -4.207 -9.146 -12.019 1.00 97.50 93 ARG A CA 1
ATOM 738 C C . ARG A 1 93 ? -5.595 -8.542 -11.814 1.00 97.50 93 ARG A C 1
ATOM 740 O O . ARG A 1 93 ? -6.561 -9.288 -11.763 1.00 97.50 93 ARG A O 1
ATOM 747 N N . ILE A 1 94 ? -5.701 -7.216 -11.710 1.00 95.75 94 ILE A N 1
ATOM 748 C CA . ILE A 1 94 ? -6.981 -6.516 -11.563 1.00 95.75 94 ILE A CA 1
ATOM 749 C C . ILE A 1 94 ? -7.815 -6.666 -12.837 1.00 95.75 94 ILE A C 1
ATOM 751 O O . ILE A 1 94 ? -8.988 -7.009 -12.745 1.00 95.75 94 ILE A O 1
ATOM 755 N N . HIS A 1 95 ? -7.206 -6.475 -14.010 1.00 97.38 95 HIS A N 1
ATOM 756 C CA . HIS A 1 95 ? -7.899 -6.596 -15.295 1.00 97.38 95 HIS A CA 1
ATOM 757 C C . HIS A 1 95 ? -8.390 -8.020 -15.561 1.00 97.38 95 HIS A C 1
ATOM 759 O O . HIS A 1 95 ? -9.498 -8.207 -16.048 1.00 97.38 95 HIS A O 1
ATOM 765 N N . PHE A 1 96 ? -7.599 -9.021 -15.180 1.00 96.50 96 PHE A N 1
ATOM 766 C CA . PHE A 1 96 ? -7.959 -10.430 -15.355 1.00 96.50 96 PHE A CA 1
ATOM 767 C C . PHE A 1 96 ? -8.724 -11.029 -14.164 1.00 96.50 96 PHE A C 1
ATOM 769 O O . PHE A 1 96 ? -8.969 -12.231 -14.138 1.00 96.50 96 PHE A O 1
ATOM 776 N N . GLY A 1 97 ? -9.051 -10.236 -13.137 1.00 95.62 97 GLY A N 1
ATOM 777 C CA . GLY A 1 97 ? -9.731 -10.723 -11.931 1.00 95.62 97 GLY A CA 1
ATOM 778 C C . GLY A 1 97 ? -8.943 -11.763 -11.115 1.00 95.62 97 GLY A C 1
ATOM 779 O O . GLY A 1 97 ? -9.518 -12.442 -10.265 1.00 95.62 97 GLY A O 1
ATOM 780 N N . ILE A 1 98 ? -7.633 -11.896 -11.337 1.00 97.44 98 ILE A N 1
ATOM 781 C CA . ILE A 1 98 ? -6.794 -12.929 -10.720 1.00 97.44 98 ILE A CA 1
ATOM 782 C C . ILE A 1 98 ? -6.532 -12.574 -9.252 1.00 97.44 98 ILE A C 1
ATOM 784 O O . ILE A 1 98 ? -5.846 -11.602 -8.931 1.00 97.44 98 ILE A O 1
ATOM 788 N N . LYS A 1 99 ? -7.027 -13.407 -8.338 1.00 97.25 99 LYS A N 1
ATOM 789 C CA . LYS A 1 99 ? -6.869 -13.242 -6.886 1.00 97.25 99 LYS A CA 1
ATOM 790 C C . LYS A 1 99 ? -6.199 -14.481 -6.287 1.00 97.25 99 LYS A C 1
ATOM 792 O O . LYS A 1 99 ? -6.888 -15.338 -5.746 1.00 97.25 99 LYS A O 1
ATOM 797 N N . PRO A 1 100 ? -4.863 -14.602 -6.379 1.00 96.81 100 PRO A N 1
ATOM 798 C CA . PRO A 1 100 ? -4.166 -15.843 -6.041 1.00 96.81 100 PRO A CA 1
ATOM 799 C C . PRO A 1 100 ? -4.072 -16.100 -4.529 1.00 96.81 100 PRO A C 1
ATOM 801 O O . PRO A 1 100 ? -3.532 -17.118 -4.112 1.00 96.81 100 PRO A O 1
ATOM 804 N N . HIS A 1 101 ? -4.539 -15.169 -3.694 1.00 97.94 101 HIS A N 1
ATOM 805 C CA . HIS A 1 101 ? -4.401 -15.241 -2.245 1.00 97.94 101 HIS A CA 1
ATOM 806 C C . HIS A 1 101 ? -5.775 -15.354 -1.584 1.00 97.94 101 HIS A C 1
ATOM 808 O O . HIS A 1 101 ? -6.422 -14.341 -1.314 1.00 97.94 101 HIS A O 1
ATOM 814 N N . GLN A 1 102 ? -6.214 -16.584 -1.332 1.00 98.25 102 GLN A N 1
ATOM 815 C CA . GLN A 1 102 ? -7.484 -16.882 -0.673 1.00 98.25 102 GLN A CA 1
ATOM 816 C C . GLN A 1 102 ? -7.355 -16.808 0.854 1.00 98.25 102 GLN A C 1
ATOM 818 O O . GLN A 1 102 ? -6.332 -17.192 1.425 1.00 98.25 102 GLN A O 1
ATOM 823 N N . CYS A 1 103 ? -8.387 -16.292 1.518 1.00 98.12 103 CYS A N 1
ATOM 824 C CA . CYS A 1 103 ? -8.508 -16.357 2.965 1.00 98.12 103 CYS A CA 1
ATOM 825 C C . CYS A 1 103 ? -8.902 -17.769 3.399 1.00 98.12 103 CYS A C 1
ATOM 827 O O . CYS A 1 103 ? -9.779 -18.385 2.812 1.00 98.12 103 CYS A O 1
ATOM 829 N N . THR A 1 104 ? -8.268 -18.275 4.453 1.00 97.75 104 THR A N 1
ATOM 830 C CA . THR A 1 104 ? -8.588 -19.593 5.019 1.00 97.75 104 THR A CA 1
ATOM 831 C C . THR A 1 104 ? -9.779 -19.562 5.976 1.00 97.75 104 THR A C 1
ATOM 833 O O . THR A 1 104 ? -10.250 -20.613 6.388 1.00 97.75 104 THR A O 1
ATOM 836 N N . LEU A 1 105 ? -10.251 -18.368 6.353 1.00 97.75 105 LEU A N 1
ATOM 837 C CA . LEU A 1 105 ? -11.317 -18.159 7.341 1.00 97.75 105 LEU A CA 1
ATOM 838 C C . LEU A 1 105 ? -12.643 -17.704 6.705 1.00 97.75 105 LEU A C 1
ATOM 840 O O . LEU A 1 105 ? -13.656 -17.632 7.390 1.00 97.75 105 LEU A O 1
ATOM 844 N N . CYS A 1 106 ? -12.643 -17.350 5.416 1.00 97.81 106 CYS A N 1
ATOM 845 C CA . CYS A 1 106 ? -13.839 -16.975 4.658 1.00 97.81 106 CYS A CA 1
ATOM 846 C C . CYS A 1 106 ? -13.571 -17.052 3.147 1.00 97.81 106 CYS A C 1
ATOM 848 O O . CYS A 1 106 ? -12.421 -17.129 2.725 1.00 97.81 106 CYS A O 1
ATOM 850 N N . ASP A 1 107 ? -14.603 -16.892 2.320 1.00 97.50 107 ASP A N 1
ATOM 851 C CA . ASP A 1 107 ? -14.499 -17.049 0.858 1.00 97.50 107 ASP A CA 1
ATOM 852 C C . ASP A 1 107 ? -13.816 -15.880 0.121 1.00 97.50 107 ASP A C 1
ATOM 854 O O . ASP A 1 107 ? -13.784 -15.822 -1.110 1.00 97.50 107 ASP A O 1
ATOM 858 N N . LYS A 1 108 ? -13.261 -14.901 0.845 1.00 97.62 108 LYS A N 1
ATOM 859 C CA . LYS A 1 108 ? -12.624 -13.735 0.220 1.00 97.62 108 LYS A CA 1
ATOM 860 C C . LYS A 1 108 ? -11.234 -14.078 -0.312 1.00 97.62 108 LYS A C 1
ATOM 862 O O . LYS A 1 108 ? -10.403 -14.648 0.390 1.00 97.62 108 LYS A O 1
ATOM 867 N N . ALA A 1 109 ? -10.945 -13.616 -1.527 1.00 97.69 109 ALA A N 1
ATOM 868 C CA . ALA A 1 109 ? -9.627 -13.704 -2.150 1.00 97.69 109 ALA A CA 1
ATOM 869 C C . ALA A 1 109 ? -9.084 -12.324 -2.551 1.00 97.69 109 ALA A C 1
ATOM 871 O O . ALA A 1 109 ? -9.840 -11.388 -2.840 1.00 97.69 109 ALA A O 1
ATOM 872 N N . PHE A 1 110 ? -7.757 -12.205 -2.591 1.00 97.19 110 PHE A N 1
ATOM 873 C CA . PHE A 1 110 ? -7.034 -10.950 -2.786 1.00 97.19 110 PHE A CA 1
ATOM 874 C C . PHE A 1 110 ? -5.966 -11.070 -3.876 1.00 97.19 110 PHE A C 1
ATOM 876 O O . PHE A 1 110 ? -5.377 -12.129 -4.098 1.00 97.19 110 PHE A O 1
ATOM 883 N N . THR A 1 111 ? -5.692 -9.951 -4.549 1.00 96.81 111 THR A N 1
ATOM 884 C CA . THR A 1 111 ? -4.652 -9.831 -5.586 1.00 96.81 111 THR A CA 1
ATOM 885 C C . THR A 1 111 ? -3.237 -9.871 -5.005 1.00 96.81 111 THR A C 1
ATOM 887 O O . THR A 1 111 ? -2.305 -10.292 -5.691 1.00 96.81 111 THR A O 1
ATOM 890 N N . GLU A 1 112 ? -3.077 -9.462 -3.741 1.00 95.69 112 GLU A N 1
ATOM 891 C CA . GLU A 1 112 ? -1.800 -9.334 -3.036 1.00 95.69 112 GLU A CA 1
ATOM 892 C C . GLU A 1 112 ? -1.835 -9.996 -1.651 1.00 95.69 112 GLU A C 1
ATOM 894 O O . GLU A 1 112 ? -2.804 -9.858 -0.899 1.00 95.69 112 GLU A O 1
ATOM 899 N N . LYS A 1 113 ? -0.734 -10.665 -1.281 1.00 95.75 113 LYS A N 1
ATOM 900 C CA . LYS A 1 113 ? -0.575 -11.339 0.018 1.00 95.75 113 LYS A CA 1
ATOM 901 C C . LYS A 1 113 ? -0.659 -10.367 1.198 1.00 95.75 113 LYS A C 1
ATOM 903 O O . LYS A 1 113 ? -1.245 -10.694 2.222 1.00 95.75 113 LYS A O 1
ATOM 908 N N . SER A 1 114 ? -0.093 -9.169 1.065 1.00 93.25 114 SER A N 1
ATOM 909 C CA . SER A 1 114 ? -0.114 -8.138 2.114 1.00 93.25 114 SER A CA 1
ATOM 910 C C . SER A 1 114 ? -1.543 -7.710 2.473 1.00 93.25 114 SER A C 1
ATOM 912 O O . SER A 1 114 ? -1.859 -7.514 3.646 1.00 93.25 114 SER A O 1
ATOM 914 N N . THR A 1 115 ? -2.419 -7.611 1.473 1.00 95.00 115 THR A N 1
ATOM 915 C CA . THR A 1 115 ? -3.841 -7.301 1.651 1.00 95.00 115 THR A CA 1
ATOM 916 C C . THR A 1 115 ? -4.580 -8.459 2.313 1.00 95.00 115 THR A C 1
ATOM 918 O O . THR A 1 115 ? -5.349 -8.216 3.240 1.00 95.00 115 THR A O 1
ATOM 921 N N . LEU A 1 116 ? -4.288 -9.707 1.923 1.00 96.88 116 LEU A N 1
ATOM 922 C CA . LEU A 1 116 ? -4.811 -10.889 2.613 1.00 96.88 116 LEU A CA 1
ATOM 923 C C . LEU A 1 116 ? -4.411 -10.900 4.098 1.00 96.88 116 LEU A C 1
ATOM 925 O O . LEU A 1 116 ? -5.269 -11.087 4.952 1.00 96.88 116 LEU A O 1
ATOM 929 N N . LEU A 1 117 ? -3.140 -10.654 4.430 1.00 95.19 117 LEU A N 1
ATOM 930 C CA . LEU A 1 117 ? -2.682 -10.639 5.826 1.00 95.19 117 LEU A CA 1
ATOM 931 C C . LEU A 1 117 ? -3.386 -9.555 6.651 1.00 95.19 117 LEU A C 1
ATOM 933 O O . LEU A 1 117 ? -3.825 -9.818 7.766 1.00 95.19 117 LEU A O 1
ATOM 937 N N . LYS A 1 118 ? -3.560 -8.350 6.094 1.00 94.12 118 LYS A N 1
ATOM 938 C CA . LYS A 1 118 ? -4.352 -7.289 6.741 1.00 94.12 118 LYS A CA 1
ATOM 939 C C . LYS A 1 118 ? -5.809 -7.704 6.940 1.00 94.12 118 LYS A C 1
ATOM 941 O O . LYS A 1 118 ? -6.391 -7.366 7.964 1.00 94.12 118 LYS A O 1
ATOM 946 N N . HIS A 1 119 ? -6.391 -8.414 5.976 1.00 95.56 119 HIS A N 1
ATOM 947 C CA . HIS A 1 119 ? -7.744 -8.939 6.096 1.00 95.56 119 HIS A CA 1
ATOM 948 C C . HIS A 1 119 ? -7.849 -10.029 7.167 1.00 95.56 119 HIS A C 1
ATOM 950 O O . HIS A 1 119 ? -8.791 -10.000 7.941 1.00 95.56 119 HIS A O 1
ATOM 956 N N . ILE A 1 120 ? -6.885 -10.944 7.282 1.00 96.94 120 ILE A N 1
ATOM 957 C CA . ILE A 1 120 ? -6.907 -11.990 8.320 1.00 96.94 120 ILE A CA 1
ATOM 958 C C . ILE A 1 120 ? -7.027 -11.379 9.725 1.00 96.94 120 ILE A C 1
ATOM 960 O O . ILE A 1 120 ? -7.764 -11.901 10.558 1.00 96.94 120 ILE A O 1
ATOM 964 N N . ARG A 1 121 ? -6.418 -10.211 9.962 1.00 96.00 121 ARG A N 1
ATOM 965 C CA . ARG A 1 121 ? -6.555 -9.479 11.233 1.00 96.00 121 ARG A CA 1
ATOM 966 C C . ARG A 1 121 ? -7.980 -9.051 11.570 1.00 96.00 121 ARG A C 1
ATOM 968 O O . ARG A 1 121 ? -8.270 -8.800 12.732 1.00 96.00 121 ARG A O 1
ATOM 975 N N . THR A 1 122 ? -8.879 -8.964 10.589 1.00 95.00 122 THR A N 1
ATOM 976 C CA . THR A 1 122 ? -10.298 -8.683 10.859 1.00 95.00 122 THR A CA 1
ATOM 977 C C . THR A 1 122 ? -11.019 -9.882 11.459 1.00 95.00 122 THR A C 1
ATOM 979 O O . THR A 1 122 ? -12.034 -9.690 12.110 1.00 95.00 122 THR A O 1
ATOM 982 N N . HIS A 1 123 ? -10.504 -11.096 11.249 1.00 96.06 123 HIS A N 1
ATOM 983 C CA . HIS A 1 123 ? -11.020 -12.309 11.883 1.00 96.06 123 HIS A CA 1
ATOM 984 C C . HIS A 1 123 ? -10.390 -12.536 13.254 1.00 96.06 123 HIS A C 1
ATOM 986 O O . HIS A 1 123 ? -11.087 -12.868 14.203 1.00 96.06 123 HIS A O 1
ATOM 992 N N . THR A 1 124 ? -9.074 -12.337 13.371 1.00 95.50 124 THR A N 1
ATOM 993 C CA . THR A 1 124 ? -8.347 -12.600 14.625 1.00 95.50 124 THR A CA 1
ATOM 994 C C . THR A 1 124 ? -8.452 -11.466 15.642 1.00 95.50 124 THR A C 1
ATOM 996 O O . THR A 1 124 ? -8.149 -11.664 16.813 1.00 95.50 124 THR A O 1
ATOM 999 N N . GLY A 1 125 ? -8.820 -10.259 15.205 1.00 94.12 125 GLY A N 1
ATOM 1000 C CA . GLY A 1 125 ? -8.809 -9.061 16.043 1.00 94.12 125 GLY A CA 1
ATOM 1001 C C . GLY A 1 125 ? -7.407 -8.514 16.342 1.00 94.12 125 GLY A C 1
ATOM 1002 O O . GLY A 1 125 ? -7.286 -7.572 17.123 1.00 94.12 125 GLY A O 1
ATOM 1003 N N . GLU A 1 126 ? -6.352 -9.059 15.724 1.00 96.00 126 GLU A N 1
ATOM 1004 C CA . GLU A 1 126 ? -4.967 -8.638 15.955 1.00 96.00 126 GLU A CA 1
ATOM 1005 C C . GLU A 1 126 ? -4.767 -7.151 15.599 1.00 96.00 126 GLU A C 1
ATOM 1007 O O . GLU A 1 126 ? -5.089 -6.687 14.496 1.00 96.00 126 GLU A O 1
ATOM 1012 N N . LYS A 1 127 ? -4.182 -6.393 16.533 1.00 94.94 127 LYS A N 1
ATOM 1013 C CA . LYS A 1 127 ? -3.897 -4.958 16.391 1.00 94.94 127 LYS A CA 1
ATOM 1014 C C . LYS A 1 127 ? -2.423 -4.658 16.696 1.00 94.94 127 LYS A C 1
ATOM 1016 O O . LYS A 1 127 ? -2.126 -4.122 17.757 1.00 94.94 127 LYS A O 1
ATOM 1021 N N . PRO A 1 128 ? -1.491 -4.970 15.775 1.00 94.75 128 PRO A N 1
ATOM 1022 C CA . PRO A 1 128 ? -0.051 -4.886 16.052 1.00 94.75 128 PRO A CA 1
ATOM 1023 C C . PRO A 1 128 ? 0.482 -3.461 16.203 1.00 94.75 128 PRO A C 1
ATOM 1025 O O . PRO A 1 128 ? 1.611 -3.263 16.634 1.00 94.75 128 PRO A O 1
ATOM 1028 N N . PHE A 1 129 ? -0.280 -2.462 15.755 1.00 95.06 129 PHE A N 1
ATOM 1029 C CA . PHE A 1 129 ? 0.204 -1.092 15.649 1.00 95.06 129 PHE A CA 1
ATOM 1030 C C . PHE A 1 129 ? -0.386 -0.257 16.772 1.00 95.06 129 PHE A C 1
ATOM 1032 O O . PHE A 1 129 ? -1.520 0.208 16.663 1.00 95.06 129 PHE A O 1
ATOM 1039 N N . GLN A 1 130 ? 0.385 -0.070 17.835 1.00 95.06 130 GLN A N 1
ATOM 1040 C CA . GLN A 1 130 ? -0.021 0.725 18.982 1.00 95.06 130 GLN A CA 1
ATOM 1041 C C . GLN A 1 130 ? 0.445 2.175 18.848 1.00 95.06 130 GLN A C 1
ATOM 1043 O O . GLN A 1 130 ? 1.555 2.456 18.400 1.00 95.06 130 GLN A O 1
ATOM 1048 N N . CYS A 1 131 ? -0.428 3.101 19.225 1.00 91.50 131 CYS A N 1
ATOM 1049 C CA . CYS A 1 131 ? -0.070 4.487 19.456 1.00 91.50 131 CYS A CA 1
ATOM 1050 C C . CYS A 1 131 ? 0.794 4.602 20.716 1.00 91.50 131 CYS A C 1
ATOM 1052 O O . CYS A 1 131 ? 0.370 4.174 21.785 1.00 91.50 131 CYS A O 1
ATOM 1054 N N . SER A 1 132 ? 1.960 5.236 20.597 1.00 87.81 132 SER A N 1
ATOM 1055 C CA . SER A 1 132 ? 2.854 5.513 21.727 1.00 87.81 132 SER A CA 1
ATOM 1056 C C . SER A 1 132 ? 2.318 6.561 22.703 1.00 87.81 132 SER A C 1
ATOM 1058 O O . SER A 1 132 ? 2.711 6.551 23.859 1.00 87.81 132 SER A O 1
ATOM 1060 N N . HIS A 1 133 ? 1.441 7.460 22.252 1.00 83.75 133 HIS A N 1
ATOM 1061 C CA . HIS A 1 133 ? 0.935 8.574 23.057 1.00 83.75 133 HIS A CA 1
ATOM 1062 C C . HIS A 1 133 ? -0.337 8.211 23.844 1.00 83.75 133 HIS A C 1
ATOM 1064 O O . HIS A 1 133 ? -0.360 8.344 25.056 1.00 83.75 133 HIS A O 1
ATOM 1070 N N . CYS A 1 134 ? -1.386 7.703 23.187 1.00 87.19 134 CYS A N 1
ATOM 1071 C CA . CYS A 1 134 ? -2.661 7.357 23.834 1.00 87.19 134 CYS A CA 1
ATOM 1072 C C . CYS A 1 134 ? -2.900 5.844 24.001 1.00 87.19 134 CYS A C 1
ATOM 1074 O O . CYS A 1 134 ? -3.987 5.422 24.394 1.00 87.19 134 CYS A O 1
ATOM 1076 N N . GLY A 1 135 ? -1.945 4.991 23.615 1.00 88.19 135 GLY A N 1
ATOM 1077 C CA . GLY A 1 135 ? -2.041 3.537 23.787 1.00 88.19 135 GLY A CA 1
ATOM 1078 C C . GLY A 1 135 ? -3.046 2.814 22.876 1.00 88.19 135 GLY A C 1
ATOM 1079 O O . GLY A 1 135 ? -3.064 1.582 22.868 1.00 88.19 135 GLY A O 1
ATOM 1080 N N . LYS A 1 136 ? -3.858 3.525 22.076 1.00 90.62 136 LYS A N 1
ATOM 1081 C CA . LYS A 1 136 ? -4.831 2.918 21.145 1.00 90.62 136 LYS A CA 1
ATOM 1082 C C . LYS A 1 136 ? -4.124 2.056 20.092 1.00 90.62 136 LYS A C 1
ATOM 1084 O O . LYS A 1 136 ? -3.167 2.495 19.454 1.00 90.62 136 LYS A O 1
ATOM 1089 N N . ALA A 1 137 ? -4.625 0.839 19.878 1.00 94.06 137 ALA A N 1
ATOM 1090 C CA . ALA A 1 137 ? -4.057 -0.127 18.937 1.00 94.06 137 ALA A CA 1
ATOM 1091 C C . ALA A 1 137 ? -4.894 -0.283 17.655 1.00 94.06 137 ALA A C 1
ATOM 1093 O O . ALA A 1 137 ? -6.128 -0.248 17.676 1.00 94.06 137 ALA A O 1
ATOM 1094 N N . PHE A 1 138 ? -4.215 -0.509 16.528 1.00 92.94 138 PHE A N 1
ATOM 1095 C CA . PHE A 1 138 ? -4.793 -0.571 15.186 1.00 92.94 138 PHE A CA 1
ATOM 1096 C C . PHE A 1 138 ? -4.335 -1.824 14.427 1.00 92.94 138 PHE A C 1
ATOM 1098 O O . PHE A 1 138 ? -3.209 -2.296 14.572 1.00 92.94 138 PHE A O 1
ATOM 1105 N N . SER A 1 139 ? -5.192 -2.338 13.540 1.00 92.50 139 SER A N 1
ATOM 1106 C CA . SER A 1 139 ? -4.909 -3.514 12.694 1.00 92.50 139 SER A CA 1
ATOM 1107 C C . SER A 1 139 ? -3.997 -3.213 11.492 1.00 92.50 139 SER A C 1
ATOM 1109 O O . SER A 1 139 ? -3.452 -4.120 10.852 1.00 92.50 139 SER A O 1
ATOM 1111 N N . SER A 1 140 ? -3.798 -1.929 11.174 1.00 92.19 140 SER A N 1
ATOM 1112 C CA . SER A 1 140 ? -2.958 -1.457 10.072 1.00 92.19 140 SER A CA 1
ATOM 1113 C C . SER A 1 140 ? -2.243 -0.159 10.435 1.00 92.19 140 SER A C 1
ATOM 1115 O O . SER A 1 140 ? -2.862 0.777 10.943 1.00 92.19 140 SER A O 1
ATOM 1117 N N . TYR A 1 141 ? -0.964 -0.064 10.069 1.00 92.75 141 TYR A N 1
ATOM 1118 C CA . TYR A 1 141 ? -0.142 1.132 10.254 1.00 92.75 141 TYR A CA 1
ATOM 1119 C C . TYR A 1 141 ? -0.754 2.390 9.619 1.00 92.75 141 TYR A C 1
ATOM 1121 O O . TYR A 1 141 ? -0.642 3.482 10.162 1.00 92.75 141 TYR A O 1
ATOM 1129 N N . SER A 1 142 ? -1.457 2.260 8.488 1.00 90.88 142 SER A N 1
ATOM 1130 C CA . SER A 1 142 ? -2.112 3.407 7.843 1.00 90.88 142 SER A CA 1
ATOM 1131 C C . SER A 1 142 ? -3.198 4.037 8.721 1.00 90.88 142 SER A C 1
ATOM 1133 O O . SER A 1 142 ? -3.379 5.251 8.668 1.00 90.88 142 SER A O 1
ATOM 1135 N N . TYR A 1 143 ? -3.907 3.237 9.526 1.00 91.31 143 TYR A N 1
ATOM 1136 C CA . TYR A 1 143 ? -4.891 3.755 10.478 1.00 91.31 143 TYR A CA 1
ATOM 1137 C C . TYR A 1 143 ? -4.209 4.424 11.666 1.00 91.31 143 TYR A C 1
ATOM 1139 O O . TYR A 1 143 ? -4.587 5.543 12.000 1.00 91.31 143 TYR A O 1
ATOM 1147 N N . LEU A 1 144 ? -3.150 3.812 12.211 1.00 93.25 144 LEU A N 1
ATOM 1148 C CA . LEU A 1 144 ? -2.317 4.444 13.236 1.00 93.25 144 LEU A CA 1
ATOM 1149 C C . LEU A 1 144 ? -1.789 5.804 12.754 1.00 93.25 144 LEU A C 1
ATOM 1151 O O . LEU A 1 144 ? -1.961 6.801 13.440 1.00 93.25 144 LEU A O 1
ATOM 1155 N N . LYS A 1 145 ? -1.223 5.885 11.544 1.00 91.31 145 LYS A N 1
ATOM 1156 C CA . LYS A 1 145 ? -0.695 7.138 10.985 1.00 91.31 145 LYS A CA 1
ATOM 1157 C C . LYS A 1 145 ? -1.768 8.225 10.843 1.00 91.31 145 LYS A C 1
ATOM 1159 O O . LYS A 1 145 ? -1.496 9.386 11.132 1.00 91.31 145 LYS A O 1
ATOM 1164 N N . LYS A 1 146 ? -2.983 7.870 10.405 1.00 89.12 146 LYS A N 1
ATOM 1165 C CA . LYS A 1 146 ? -4.117 8.812 10.353 1.00 89.12 146 LYS A CA 1
ATOM 1166 C C . LYS A 1 146 ? -4.515 9.285 11.750 1.00 89.12 146 LYS A C 1
ATOM 1168 O O . LYS A 1 146 ? -4.730 10.474 11.945 1.00 89.12 146 LYS A O 1
ATOM 1173 N N . HIS A 1 147 ? -4.566 8.363 12.706 1.00 87.75 147 HIS A N 1
ATOM 1174 C CA . HIS A 1 147 ? -4.837 8.678 14.101 1.00 87.75 147 HIS A CA 1
ATOM 1175 C C . HIS A 1 147 ? -3.758 9.604 14.695 1.00 87.75 147 HIS A C 1
ATOM 1177 O O . HIS A 1 147 ? -4.116 10.597 15.317 1.00 87.75 147 HIS A O 1
ATOM 1183 N N . MET A 1 148 ? -2.470 9.375 14.414 1.00 86.31 148 MET A N 1
ATOM 1184 C CA . MET A 1 148 ? -1.371 10.251 14.857 1.00 86.31 148 MET A CA 1
ATOM 1185 C C . MET A 1 148 ? -1.481 11.663 14.293 1.00 86.31 148 MET A C 1
ATOM 1187 O O . MET A 1 148 ? -1.190 12.622 14.991 1.00 86.31 148 MET A O 1
ATOM 1191 N N . LYS A 1 149 ? -1.916 11.797 13.037 1.00 82.19 149 LYS A N 1
ATOM 1192 C CA . LYS A 1 149 ? -1.972 13.096 12.362 1.00 82.19 149 LYS A CA 1
ATOM 1193 C C . LYS A 1 149 ? -3.076 14.022 12.891 1.00 82.19 149 LYS A C 1
ATOM 1195 O O . LYS A 1 149 ? -2.955 15.226 12.734 1.00 82.19 149 LYS A O 1
ATOM 1200 N N . VAL A 1 150 ? -4.173 13.471 13.412 1.00 68.88 150 VAL A N 1
ATOM 1201 C CA . VAL A 1 150 ? -5.395 14.255 13.685 1.00 68.88 150 VAL A CA 1
ATOM 1202 C C . VAL A 1 150 ? -5.943 14.012 15.083 1.00 68.88 150 VAL A C 1
ATOM 1204 O O . VAL A 1 150 ? -6.339 14.943 15.764 1.00 68.88 150 VAL A O 1
ATOM 1207 N N . ILE A 1 151 ? -5.996 12.753 15.507 1.00 66.69 151 ILE A N 1
ATOM 1208 C CA . ILE A 1 151 ? -6.774 12.346 16.679 1.00 66.69 151 ILE A CA 1
ATOM 1209 C C . ILE A 1 151 ? -5.905 12.383 17.937 1.00 66.69 151 ILE A C 1
ATOM 1211 O O . ILE A 1 151 ? -6.383 12.745 19.000 1.00 66.69 151 ILE A O 1
ATOM 1215 N N . CYS A 1 152 ? -4.623 12.033 17.830 1.00 66.81 152 CYS A N 1
ATOM 1216 C CA . CYS A 1 152 ? -3.764 11.939 19.006 1.00 66.81 152 CYS A CA 1
ATOM 1217 C C . CYS A 1 152 ? -3.196 13.279 19.493 1.00 66.81 152 CYS A C 1
ATOM 1219 O O . CYS A 1 152 ? -2.689 13.335 20.605 1.00 66.81 152 CYS A O 1
ATOM 1221 N N . MET A 1 153 ? -3.268 14.341 18.684 1.00 61.94 153 MET A N 1
ATOM 1222 C CA . MET A 1 153 ? -2.841 15.680 19.112 1.00 61.94 153 MET A CA 1
ATOM 1223 C C . MET A 1 153 ? -3.865 16.322 20.061 1.00 61.94 153 MET A C 1
ATOM 1225 O O . MET A 1 153 ? -3.477 17.104 20.913 1.00 61.94 153 MET A O 1
ATOM 1229 N N . VAL A 1 154 ? -5.146 15.942 19.961 1.00 56.25 154 VAL A N 1
ATOM 1230 C CA . VAL A 1 154 ? -6.240 16.446 20.818 1.00 56.25 154 VAL A CA 1
ATOM 1231 C C . VAL A 1 154 ? -6.247 15.775 22.197 1.00 56.25 154 VAL A C 1
ATOM 1233 O O . VAL A 1 154 ? -6.589 16.401 23.194 1.00 56.25 154 VAL A O 1
ATOM 1236 N N . ASP A 1 155 ? -5.809 14.515 22.261 1.00 52.97 155 ASP A N 1
ATOM 1237 C CA . ASP A 1 155 ? -5.664 13.747 23.506 1.00 52.97 155 ASP A CA 1
ATOM 1238 C C . ASP A 1 155 ? -4.282 13.984 24.175 1.00 52.97 155 ASP A C 1
ATOM 1240 O O . ASP A 1 155 ? -3.940 13.296 25.135 1.00 52.97 155 ASP A O 1
ATOM 1244 N N . ASN A 1 156 ? -3.448 14.898 23.651 1.00 62.84 156 ASN A N 1
ATOM 1245 C CA . ASN A 1 156 ? -2.130 15.207 24.211 1.00 62.84 156 ASN A CA 1
ATOM 1246 C C . ASN A 1 156 ? -2.255 16.340 25.245 1.00 62.84 156 ASN A C 1
ATOM 1248 O O . ASN A 1 156 ? -2.407 17.502 24.871 1.00 62.84 156 ASN A O 1
ATOM 1252 N N . GLU A 1 157 ? -2.176 15.999 26.534 1.00 60.22 157 GLU A N 1
ATOM 1253 C CA . GLU A 1 157 ? -2.203 16.958 27.652 1.00 60.22 157 GLU A CA 1
ATOM 1254 C C . GLU A 1 157 ? -1.154 18.070 27.501 1.00 60.22 157 GLU A C 1
ATOM 1256 O O . GLU A 1 157 ? -1.444 19.222 27.804 1.00 60.22 157 GLU A O 1
ATOM 1261 N N . GLU A 1 158 ? 0.021 17.765 26.944 1.00 61.12 158 GLU A N 1
ATOM 1262 C CA . GLU A 1 158 ? 1.092 18.736 26.700 1.00 61.12 158 GLU A CA 1
ATOM 1263 C C . GLU A 1 158 ? 0.728 19.714 25.569 1.00 61.12 158 GLU A C 1
ATOM 1265 O O . GLU A 1 158 ? 0.962 20.912 25.685 1.00 61.12 158 GLU A O 1
ATOM 1270 N N . TYR A 1 159 ? 0.073 19.239 24.501 1.00 63.78 159 TYR A N 1
ATOM 1271 C CA . TYR A 1 159 ? -0.430 20.114 23.432 1.00 63.78 159 TYR A CA 1
ATOM 1272 C C . TYR A 1 159 ? -1.609 20.969 23.913 1.00 63.78 159 TYR A C 1
ATOM 1274 O O . TYR A 1 159 ? -1.653 22.156 23.610 1.00 63.78 159 TYR A O 1
ATOM 1282 N N . ASN A 1 160 ? -2.531 20.404 24.699 1.00 60.38 160 ASN A N 1
ATOM 1283 C CA . ASN A 1 160 ? -3.636 21.164 25.290 1.00 60.38 160 ASN A CA 1
ATOM 1284 C C . ASN A 1 160 ? -3.135 22.214 26.293 1.00 60.38 160 ASN A C 1
ATOM 1286 O O . ASN A 1 160 ? -3.691 23.307 26.328 1.00 60.38 160 ASN A O 1
ATOM 1290 N N . MET A 1 161 ? -2.071 21.928 27.051 1.00 62.69 161 MET A N 1
ATOM 1291 C CA . MET A 1 161 ? -1.422 22.895 27.942 1.00 62.69 161 MET A CA 1
ATOM 1292 C C . MET A 1 161 ? -0.726 24.012 27.158 1.00 62.69 161 MET A C 1
ATOM 1294 O O . MET A 1 161 ? -0.956 25.178 27.451 1.00 62.69 161 MET A O 1
ATOM 1298 N N . LEU A 1 162 ? 0.021 23.686 26.099 1.00 65.06 162 LEU A N 1
ATOM 1299 C CA . LEU A 1 162 ? 0.653 24.688 25.229 1.00 65.06 162 LEU A CA 1
ATOM 1300 C C . LEU A 1 162 ? -0.371 25.555 24.480 1.00 65.06 162 LEU A C 1
ATOM 1302 O O . LEU A 1 162 ? -0.159 26.751 24.302 1.00 65.06 162 LEU A O 1
ATOM 1306 N N . VAL A 1 163 ? -1.492 24.975 24.044 1.00 66.75 163 VAL A N 1
ATOM 1307 C CA . VAL A 1 163 ? -2.599 25.724 23.428 1.00 66.75 163 VAL A CA 1
ATOM 1308 C C . VAL A 1 163 ? -3.309 26.596 24.464 1.00 66.75 163 VAL A C 1
ATOM 1310 O O . VAL A 1 163 ? -3.646 27.735 24.156 1.00 66.75 163 VAL A O 1
ATOM 1313 N N . TYR A 1 164 ? -3.513 26.106 25.689 1.00 65.69 164 TYR A N 1
ATOM 1314 C CA . TYR A 1 164 ? -4.076 26.903 26.778 1.00 65.69 164 TYR A CA 1
ATOM 1315 C C . TYR A 1 164 ? -3.166 28.089 27.126 1.00 65.69 164 TYR A C 1
ATOM 1317 O O . TYR A 1 164 ? -3.640 29.219 27.164 1.00 65.69 164 TYR A O 1
ATOM 1325 N N . GLU A 1 165 ? -1.859 27.865 27.278 1.00 67.38 165 GLU A N 1
ATOM 1326 C CA . GLU A 1 165 ? -0.874 28.927 27.507 1.00 67.38 165 GLU A CA 1
ATOM 1327 C C . GLU A 1 165 ? -0.870 29.949 26.362 1.00 67.38 165 GLU A C 1
ATOM 1329 O O . GLU A 1 165 ? -0.981 31.148 26.616 1.00 67.38 165 GLU A O 1
ATOM 1334 N N . ALA A 1 166 ? -0.850 29.496 25.104 1.00 66.00 166 ALA A N 1
ATOM 1335 C CA . ALA A 1 166 ? -0.908 30.381 23.941 1.00 66.00 166 ALA A CA 1
ATOM 1336 C C . ALA A 1 166 ? -2.200 31.218 23.897 1.00 66.00 166 ALA A C 1
ATOM 1338 O O . ALA A 1 166 ? -2.136 32.416 23.632 1.00 66.00 166 ALA A O 1
ATOM 1339 N N . ASN A 1 167 ? -3.356 30.627 24.211 1.00 63.91 167 ASN A N 1
ATOM 1340 C CA . ASN A 1 167 ? -4.625 31.356 24.277 1.00 63.91 167 ASN A CA 1
ATOM 1341 C C . ASN A 1 167 ? -4.625 32.386 25.420 1.00 63.91 167 ASN A C 1
ATOM 1343 O O . ASN A 1 167 ? -5.007 33.528 25.198 1.00 63.91 167 ASN A O 1
ATOM 1347 N N . THR A 1 168 ? -4.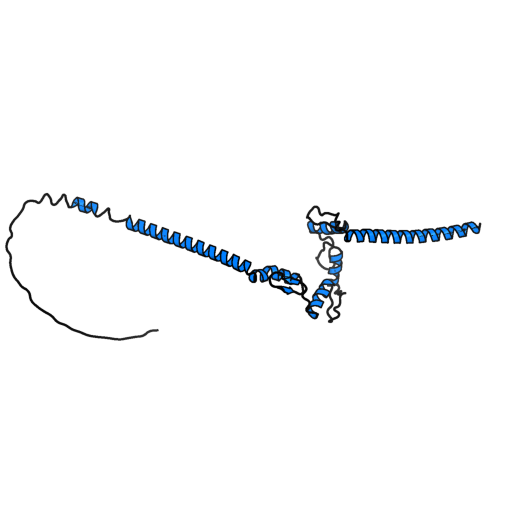102 32.040 26.605 1.00 65.62 168 THR A N 1
ATOM 1348 C CA . THR A 1 168 ? -3.997 33.001 27.721 1.00 65.62 168 THR A CA 1
ATOM 1349 C C . THR A 1 168 ? -3.039 34.158 27.430 1.00 65.62 168 THR A C 1
ATOM 1351 O O . THR A 1 168 ? -3.262 35.269 27.904 1.00 65.62 168 THR A O 1
ATOM 1354 N N . MET A 1 169 ? -1.982 33.933 26.640 1.00 64.12 169 MET A N 1
ATOM 1355 C CA . MET A 1 169 ? -1.081 35.001 26.197 1.00 64.12 169 MET A CA 1
ATOM 1356 C C . MET A 1 169 ? -1.778 35.949 25.217 1.00 64.12 169 MET A C 1
ATOM 1358 O O . MET A 1 169 ? -1.662 37.158 25.383 1.00 64.12 169 MET A O 1
ATOM 1362 N N . VAL A 1 170 ? -2.549 35.415 24.263 1.00 60.69 170 VAL A N 1
ATOM 1363 C CA . VAL A 1 170 ? -3.333 36.216 23.307 1.00 60.69 170 VAL A CA 1
ATOM 1364 C C . VAL A 1 170 ? -4.429 37.015 24.014 1.00 60.69 170 VAL A C 1
ATOM 1366 O O . VAL A 1 170 ? -4.599 38.193 23.714 1.00 60.69 170 VAL A O 1
ATOM 1369 N N . ASP A 1 171 ? -5.124 36.424 24.988 1.00 54.81 171 ASP A N 1
ATOM 1370 C CA . ASP A 1 171 ? -6.162 37.117 25.760 1.00 54.81 171 ASP A CA 1
ATOM 1371 C C . ASP A 1 171 ? -5.564 38.237 26.629 1.00 54.81 171 ASP A C 1
ATOM 1373 O O . ASP A 1 171 ? -6.113 39.334 26.698 1.00 54.81 171 ASP A O 1
ATOM 1377 N N . ASN A 1 172 ? -4.401 38.010 27.249 1.00 59.81 172 ASN A N 1
ATOM 1378 C CA . ASN A 1 172 ? -3.711 39.039 28.030 1.00 59.81 172 ASN A CA 1
ATOM 1379 C C . ASN A 1 172 ? -3.134 40.156 27.150 1.00 59.81 172 ASN A C 1
ATOM 1381 O O . ASN A 1 172 ? -3.141 41.315 27.552 1.00 59.81 172 ASN A O 1
ATOM 1385 N N . GLU A 1 173 ? -2.637 39.838 25.956 1.00 61.25 173 GLU A N 1
ATOM 1386 C CA . GLU A 1 173 ? -2.133 40.833 25.007 1.00 61.25 173 GLU A CA 1
ATOM 1387 C C . GLU A 1 173 ? -3.284 41.666 24.418 1.00 61.25 173 GLU A C 1
ATOM 1389 O O . GLU A 1 173 ? -3.196 42.892 24.395 1.00 61.25 173 GLU A O 1
ATOM 1394 N N . ALA A 1 174 ? -4.409 41.034 24.067 1.00 59.69 174 ALA A N 1
ATOM 1395 C CA . ALA A 1 174 ? -5.620 41.717 23.616 1.00 59.69 174 ALA A CA 1
ATOM 1396 C C . ALA A 1 174 ? -6.233 42.612 24.707 1.00 59.69 174 ALA A C 1
ATOM 1398 O O . ALA A 1 174 ? -6.580 43.758 24.427 1.00 59.69 174 ALA A O 1
ATOM 1399 N N . ASN A 1 175 ? -6.310 42.136 25.956 1.00 59.62 175 ASN A N 1
ATOM 1400 C CA . ASN A 1 175 ? -6.804 42.935 27.082 1.00 59.62 175 ASN A CA 1
ATOM 1401 C C . ASN A 1 175 ? -5.865 44.111 27.403 1.00 59.62 175 ASN A C 1
ATOM 1403 O O . ASN A 1 175 ? -6.335 45.229 27.575 1.00 59.62 175 ASN A O 1
ATOM 1407 N N . ASN A 1 176 ? -4.541 43.913 27.373 1.00 59.91 176 ASN A N 1
ATOM 1408 C CA . ASN A 1 176 ? -3.573 45.002 27.563 1.00 59.91 176 ASN A CA 1
ATOM 1409 C C . ASN A 1 176 ? -3.594 46.033 26.419 1.00 59.91 176 ASN A C 1
ATOM 1411 O O . ASN A 1 176 ? -3.305 47.209 26.643 1.00 59.91 176 ASN A O 1
ATOM 1415 N N . MET A 1 177 ? -3.907 45.618 25.187 1.00 60.09 177 MET A N 1
ATOM 1416 C CA . MET A 1 177 ? -4.103 46.538 24.063 1.00 60.09 177 MET A CA 1
ATOM 1417 C C . MET A 1 177 ? -5.398 47.344 24.214 1.00 60.09 177 MET A C 1
ATOM 1419 O O . MET A 1 177 ? -5.365 48.556 24.021 1.00 60.09 177 MET A O 1
ATOM 1423 N N . LEU A 1 178 ? -6.501 46.704 24.620 1.00 58.31 178 LEU A N 1
ATOM 1424 C CA . LEU A 1 178 ? -7.785 47.369 24.866 1.00 58.31 178 LEU A CA 1
ATOM 1425 C C . LEU A 1 178 ? -7.720 48.342 26.052 1.00 58.31 178 LEU A C 1
ATOM 1427 O O . LEU A 1 178 ? -8.235 49.451 25.945 1.00 58.31 178 LEU A O 1
ATOM 1431 N N . ASP A 1 179 ? -7.038 47.978 27.140 1.00 54.69 179 ASP A N 1
ATOM 1432 C CA . ASP A 1 179 ? -6.870 48.843 28.312 1.00 54.69 179 ASP A CA 1
ATOM 1433 C C . ASP A 1 179 ? -5.969 50.048 28.003 1.00 54.69 179 ASP A C 1
ATOM 1435 O O . ASP A 1 179 ? -6.249 51.165 28.435 1.00 54.69 179 ASP A O 1
ATOM 1439 N N . ASN A 1 180 ? -4.907 49.869 27.209 1.00 59.47 180 ASN A N 1
ATOM 1440 C CA . ASN A 1 180 ? -4.059 50.984 26.780 1.00 59.47 180 ASN A CA 1
ATOM 1441 C C . ASN A 1 180 ? -4.756 51.897 25.766 1.00 59.47 180 ASN A C 1
ATOM 1443 O O . ASN A 1 180 ? -4.541 53.106 25.794 1.00 59.47 180 ASN A O 1
ATOM 1447 N N . GLU A 1 181 ? -5.581 51.358 24.871 1.00 58.66 181 GLU A N 1
ATOM 1448 C CA . GLU A 1 181 ? -6.359 52.162 23.926 1.00 58.66 181 GLU A CA 1
ATOM 1449 C C . GLU A 1 181 ? -7.482 52.923 24.650 1.00 58.66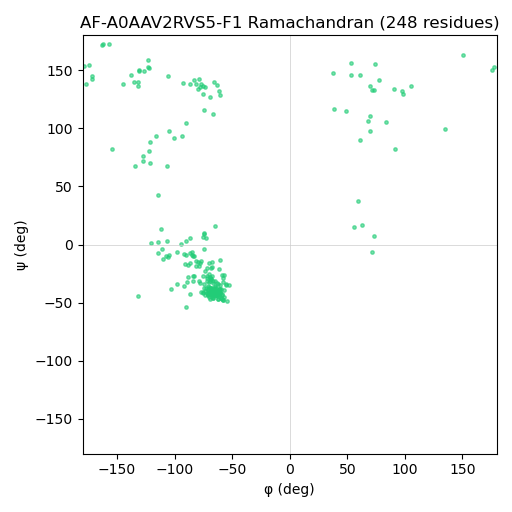 181 GLU A C 1
ATOM 1451 O O . GLU A 1 181 ? -7.627 54.126 24.443 1.00 58.66 181 GLU A O 1
ATOM 1456 N N . ALA A 1 182 ? -8.179 52.283 25.597 1.00 58.78 182 ALA A N 1
ATOM 1457 C CA . ALA A 1 182 ? -9.177 52.926 26.451 1.00 58.78 182 ALA A CA 1
ATOM 1458 C C . ALA A 1 182 ? -8.570 54.020 27.350 1.00 58.78 182 ALA A C 1
ATOM 1460 O O . ALA A 1 182 ? -9.118 55.119 27.419 1.00 58.78 182 ALA A O 1
ATOM 1461 N N . ASN A 1 183 ? -7.415 53.772 27.978 1.00 58.81 183 ASN A N 1
ATOM 1462 C CA . ASN A 1 183 ? -6.723 54.775 28.795 1.00 58.81 183 ASN A CA 1
ATOM 1463 C C . ASN A 1 183 ? -6.193 55.944 27.942 1.00 58.81 183 ASN A C 1
ATOM 1465 O O . ASN A 1 183 ? -6.365 57.099 28.319 1.00 58.81 183 ASN A O 1
ATOM 1469 N N . ASN A 1 184 ? -5.648 55.679 26.748 1.00 58.97 184 ASN A N 1
ATOM 1470 C CA . ASN A 1 184 ? -5.209 56.739 25.830 1.00 58.97 184 ASN A CA 1
ATOM 1471 C C . ASN A 1 184 ? -6.379 57.545 25.234 1.00 58.97 184 ASN A C 1
ATOM 1473 O O . ASN A 1 184 ? -6.217 58.728 24.931 1.00 58.97 184 ASN A O 1
ATOM 1477 N N . MET A 1 185 ? -7.553 56.936 25.038 1.00 58.25 185 MET A N 1
ATOM 1478 C CA . MET A 1 185 ? -8.763 57.650 24.616 1.00 58.25 185 MET A CA 1
ATOM 1479 C C . MET A 1 185 ? -9.324 58.525 25.743 1.00 58.25 185 MET A C 1
ATOM 1481 O O . MET A 1 185 ? -9.661 59.679 25.483 1.00 58.25 185 MET A O 1
ATOM 1485 N N . LEU A 1 186 ? -9.350 58.026 26.984 1.00 55.12 186 LEU A N 1
ATOM 1486 C CA . LEU A 1 186 ? -9.786 58.786 28.161 1.00 55.12 186 LEU A CA 1
ATOM 1487 C C . LEU A 1 186 ? -8.851 59.963 28.475 1.00 55.12 186 LEU A C 1
ATOM 1489 O O . 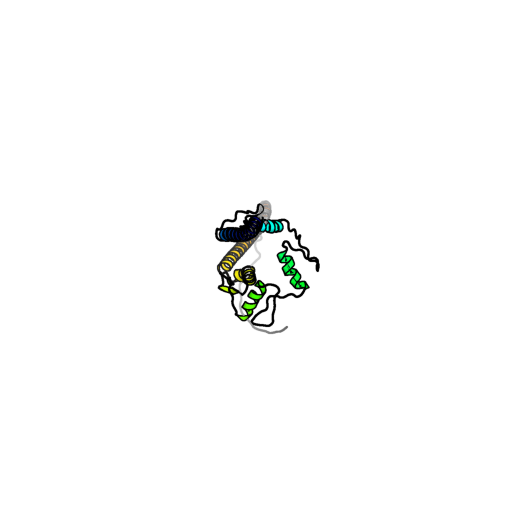LEU A 1 186 ? -9.333 61.052 28.776 1.00 55.12 186 LEU A O 1
ATOM 1493 N N . ASP A 1 187 ? -7.534 59.789 28.336 1.00 52.38 187 ASP A N 1
ATOM 1494 C CA . ASP A 1 187 ? -6.554 60.863 28.549 1.00 52.38 187 ASP A CA 1
ATOM 1495 C C . ASP A 1 187 ? -6.605 61.931 27.446 1.00 52.38 187 ASP A C 1
ATOM 1497 O O . ASP A 1 187 ? -6.380 63.116 27.711 1.00 52.38 187 ASP A O 1
ATOM 1501 N N . ASN A 1 188 ? -6.933 61.546 26.207 1.00 53.94 188 ASN A N 1
ATOM 1502 C CA . ASN A 1 188 ? -7.112 62.492 25.106 1.00 53.94 188 ASN A CA 1
ATOM 1503 C C . ASN A 1 188 ? -8.440 63.248 25.204 1.00 53.94 188 ASN A C 1
ATOM 1505 O O . ASN A 1 188 ? -8.427 64.465 25.028 1.00 53.94 188 ASN A O 1
ATOM 1509 N N . GLU A 1 189 ? -9.552 62.587 25.551 1.00 52.62 189 GLU A N 1
ATOM 1510 C CA . GLU A 1 189 ? -10.822 63.270 25.838 1.00 52.62 189 GLU A CA 1
ATOM 1511 C C . GLU A 1 189 ? -10.681 64.210 27.040 1.00 52.62 189 GLU A C 1
ATOM 1513 O O . GLU A 1 189 ? -11.033 65.386 26.930 1.00 52.62 189 GLU A O 1
ATOM 1518 N N . ALA A 1 190 ? -10.073 63.755 28.143 1.00 51.81 190 ALA A N 1
ATOM 1519 C CA . ALA A 1 190 ? -9.814 64.585 29.317 1.00 51.81 190 ALA A CA 1
ATOM 1520 C C . ALA A 1 190 ? -8.903 65.782 28.990 1.00 51.81 190 ALA A C 1
ATOM 1522 O O . ALA A 1 190 ? -9.192 66.897 29.419 1.00 51.81 190 ALA A O 1
ATOM 1523 N N . ASN A 1 191 ? -7.859 65.610 28.171 1.00 50.19 191 ASN A N 1
ATOM 1524 C CA . ASN A 1 191 ? -7.004 66.725 27.752 1.00 50.19 191 ASN A CA 1
ATOM 1525 C C . ASN A 1 191 ? -7.680 67.685 26.764 1.00 50.19 191 ASN A C 1
ATOM 1527 O O . ASN A 1 191 ? -7.377 68.878 26.806 1.00 50.19 191 ASN A O 1
ATOM 1531 N N . THR A 1 192 ? -8.588 67.229 25.896 1.00 49.38 192 THR A N 1
ATOM 1532 C CA . THR A 1 192 ? -9.369 68.135 25.033 1.00 49.38 192 THR A CA 1
ATOM 1533 C C . THR A 1 192 ? -10.470 68.878 25.786 1.00 49.38 192 THR A C 1
ATOM 1535 O O . THR A 1 192 ? -10.699 70.045 25.485 1.00 49.38 192 THR A O 1
ATOM 1538 N N . VAL A 1 193 ? -11.100 68.259 26.789 1.00 50.66 193 VAL A N 1
ATOM 1539 C CA . VAL A 1 193 ? -12.150 68.892 27.608 1.00 50.66 193 VAL A CA 1
ATOM 1540 C C . VAL A 1 193 ? -11.557 69.845 28.654 1.00 50.66 193 VAL A C 1
ATOM 1542 O O . VAL A 1 193 ? -12.154 70.875 28.945 1.00 50.66 193 VAL A O 1
ATOM 1545 N N . VAL A 1 194 ? -10.367 69.562 29.198 1.00 48.91 194 VAL A N 1
ATOM 1546 C CA . VAL A 1 194 ? -9.718 70.428 30.204 1.00 48.91 194 VAL A CA 1
ATOM 1547 C C . VAL A 1 194 ? -8.953 71.601 29.572 1.00 48.91 194 VAL A C 1
ATOM 1549 O O . VAL A 1 194 ? -8.841 72.652 30.201 1.00 48.91 194 VAL A O 1
ATOM 1552 N N . ASN A 1 195 ? -8.460 71.472 28.331 1.00 50.22 195 ASN A N 1
ATOM 1553 C CA . ASN A 1 195 ? -7.640 72.519 27.699 1.00 50.22 195 ASN A CA 1
ATOM 1554 C C . ASN A 1 195 ? -8.353 73.355 26.624 1.00 50.22 195 ASN A C 1
ATOM 1556 O O . ASN A 1 195 ? -7.799 74.379 26.227 1.00 50.22 195 ASN A O 1
ATOM 1560 N N . ASN A 1 196 ? -9.565 72.992 26.187 1.00 49.53 196 ASN A N 1
ATOM 1561 C CA . ASN A 1 196 ? -10.353 73.803 25.255 1.00 49.53 196 ASN A CA 1
ATOM 1562 C C . ASN A 1 196 ? -11.710 74.198 25.860 1.00 49.53 196 ASN A C 1
ATOM 1564 O O . ASN A 1 196 ? -12.730 73.561 25.629 1.00 49.53 196 ASN A O 1
ATOM 1568 N N . GLU A 1 197 ? -11.637 75.336 26.557 1.00 41.31 197 GLU A N 1
ATOM 1569 C CA . GLU A 1 197 ? -12.679 76.318 26.904 1.00 41.31 197 GLU A CA 1
ATOM 1570 C C . GLU A 1 197 ? -13.346 76.251 28.298 1.00 41.31 197 GLU A C 1
ATOM 1572 O O . GLU A 1 197 ? -13.854 75.202 28.681 1.00 41.31 197 GLU A O 1
ATOM 1577 N N . PRO A 1 198 ? -13.431 77.384 29.056 1.00 45.16 198 PRO A N 1
ATOM 1578 C CA . PRO A 1 198 ? -13.043 78.766 28.726 1.00 45.16 198 PRO A CA 1
ATOM 1579 C C . PRO A 1 198 ? -12.251 79.492 29.843 1.00 45.16 198 PRO A C 1
ATOM 1581 O O . PRO A 1 198 ? -12.692 80.519 30.355 1.00 45.16 198 PRO A O 1
ATOM 1584 N N . ASN A 1 199 ? -11.015 79.082 30.153 1.00 47.22 199 ASN A N 1
ATOM 1585 C CA . ASN A 1 199 ? -10.103 79.942 30.943 1.00 47.22 199 ASN A CA 1
ATOM 1586 C C . ASN A 1 199 ? -9.554 81.155 30.154 1.00 47.22 199 ASN A C 1
ATOM 1588 O O . ASN A 1 199 ? -8.724 81.905 30.664 1.00 47.22 199 ASN A O 1
ATOM 1592 N N . ASN A 1 200 ? -10.033 81.373 28.921 1.00 54.22 200 ASN A N 1
ATOM 1593 C CA . ASN A 1 200 ? -9.606 82.471 28.049 1.00 54.22 200 ASN A CA 1
ATOM 1594 C C . ASN A 1 200 ? -10.739 83.432 27.621 1.00 54.22 200 ASN A C 1
ATOM 1596 O O . ASN A 1 200 ? -10.46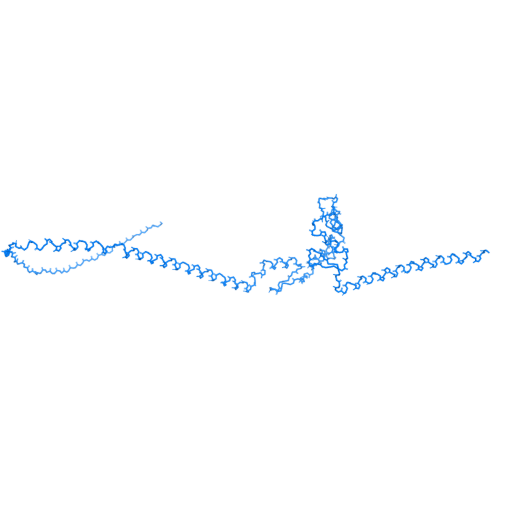6 84.387 26.902 1.00 54.22 200 ASN A O 1
ATOM 1600 N N . ILE A 1 201 ? -11.986 83.226 28.075 1.00 45.88 201 ILE A N 1
ATOM 1601 C CA . ILE A 1 201 ? -13.106 84.166 27.835 1.00 45.88 201 ILE A CA 1
ATOM 1602 C C . ILE A 1 201 ? -13.397 84.995 29.100 1.00 45.88 201 ILE A C 1
ATOM 1604 O O . ILE A 1 201 ? -13.551 86.212 29.021 1.00 45.88 201 ILE A O 1
ATOM 1608 N N . VAL A 1 202 ? -13.304 84.390 30.292 1.00 45.38 202 VAL A N 1
ATOM 1609 C CA . VAL A 1 202 ? -13.561 85.079 31.576 1.00 45.38 202 VAL A CA 1
ATOM 1610 C C . VAL A 1 202 ? -12.507 86.156 31.898 1.00 45.38 202 VAL A C 1
ATOM 1612 O O . VAL A 1 202 ? -12.808 87.154 32.546 1.00 45.38 202 VAL A O 1
ATOM 1615 N N . ASN A 1 203 ? -11.275 86.016 31.395 1.00 50.00 203 ASN A N 1
ATOM 1616 C CA . ASN A 1 203 ? -10.184 86.963 31.673 1.00 50.00 203 ASN A CA 1
ATOM 1617 C C . ASN A 1 203 ? -10.146 88.179 30.717 1.00 50.00 203 ASN A C 1
ATOM 1619 O O . ASN A 1 203 ? -9.367 89.107 30.930 1.00 50.00 203 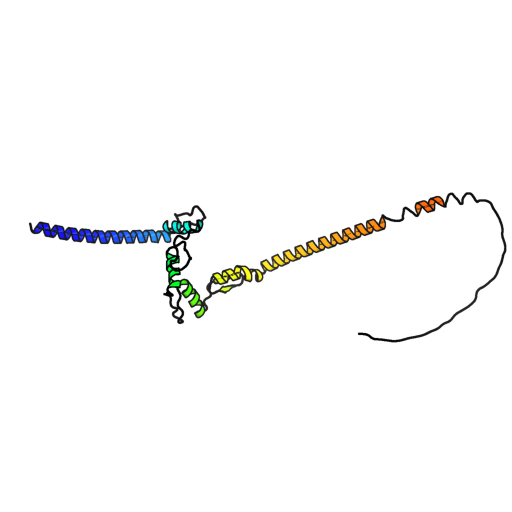ASN A O 1
ATOM 1623 N N . ILE A 1 204 ? -10.980 88.190 29.669 1.00 49.47 204 ILE A N 1
ATOM 1624 C CA . ILE A 1 204 ? -11.112 89.324 28.734 1.00 49.47 204 ILE A CA 1
ATOM 1625 C C . ILE A 1 204 ? -12.332 90.190 29.107 1.00 49.47 204 ILE A C 1
ATOM 1627 O O . ILE A 1 204 ? -12.249 91.418 29.040 1.00 49.47 204 ILE A O 1
ATOM 1631 N N . GLU A 1 205 ? -13.412 89.593 29.623 1.00 49.16 205 GLU A N 1
ATOM 1632 C CA . GLU A 1 205 ? -14.562 90.340 30.166 1.00 49.16 205 GLU A CA 1
ATOM 1633 C C . GLU A 1 205 ? -14.258 90.978 31.538 1.00 49.16 205 GLU A C 1
ATOM 1635 O O . GLU A 1 205 ? -14.598 92.138 31.765 1.00 49.16 205 GLU A O 1
ATOM 1640 N N . ALA A 1 206 ? -13.493 90.315 32.418 1.00 47.16 206 ALA A N 1
ATOM 1641 C CA . ALA A 1 206 ? -13.114 90.886 33.720 1.00 47.16 206 ALA A CA 1
ATOM 1642 C C . ALA A 1 206 ? -12.142 92.083 33.625 1.00 47.16 206 ALA A C 1
ATOM 1644 O O . ALA A 1 206 ? -12.058 92.891 34.549 1.00 47.16 206 ALA A O 1
ATOM 1645 N N . LYS A 1 207 ? -11.421 92.230 32.503 1.00 51.00 207 LYS A N 1
ATOM 1646 C CA . LYS A 1 207 ? -10.468 93.330 32.279 1.00 51.00 207 LYS A CA 1
ATOM 1647 C C . LYS A 1 207 ? -11.085 94.549 31.581 1.00 51.00 207 LYS A C 1
ATOM 1649 O O . LYS A 1 207 ? -10.438 95.584 31.513 1.00 51.00 207 LYS A O 1
ATOM 1654 N N . THR A 1 208 ? -12.328 94.456 31.101 1.00 47.62 208 THR A N 1
ATOM 1655 C CA . THR A 1 208 ? -13.052 95.576 30.465 1.00 47.62 208 THR A CA 1
ATOM 1656 C C . THR A 1 208 ? -14.152 96.183 31.348 1.00 47.62 208 THR A C 1
ATOM 1658 O O . THR A 1 208 ? -14.617 97.279 31.048 1.00 47.62 208 THR A O 1
ATOM 1661 N N . MET A 1 209 ? -14.508 95.552 32.478 1.00 45.25 209 MET A N 1
ATOM 1662 C CA . MET A 1 209 ? -15.444 96.114 33.473 1.00 45.25 209 MET A CA 1
ATOM 1663 C C . MET A 1 209 ? -14.764 96.937 34.588 1.00 45.25 209 MET A C 1
ATOM 1665 O O . MET A 1 209 ? -15.431 97.732 35.237 1.00 45.25 209 MET A O 1
ATOM 1669 N N . VAL A 1 210 ? -13.444 96.812 34.794 1.00 52.19 210 VAL A N 1
ATOM 1670 C CA . VAL A 1 210 ? -12.719 97.529 35.874 1.00 52.19 210 VAL A CA 1
ATOM 1671 C C . VAL A 1 210 ? -12.244 98.936 35.466 1.00 52.19 210 VAL A C 1
ATOM 1673 O O . VAL A 1 210 ? -11.999 99.765 36.337 1.00 52.19 210 VAL A O 1
ATOM 1676 N N . ASP A 1 211 ? -12.216 99.263 34.170 1.00 49.88 211 ASP A N 1
ATOM 1677 C CA . ASP A 1 211 ? -11.776 100.589 33.701 1.00 49.88 211 ASP A CA 1
ATOM 1678 C C . ASP A 1 211 ? -12.936 101.570 33.402 1.00 49.88 211 ASP A C 1
ATOM 1680 O O . ASP A 1 211 ? -12.682 102.753 33.184 1.00 49.88 211 ASP A O 1
ATOM 1684 N N . ASN A 1 212 ? -14.206 101.131 33.448 1.00 52.62 212 ASN A N 1
ATOM 1685 C CA . ASN A 1 212 ? -15.371 101.973 33.109 1.00 52.62 212 ASN A CA 1
ATOM 1686 C C . ASN A 1 212 ? -16.297 102.348 34.287 1.00 52.62 212 ASN A C 1
ATOM 1688 O O . ASN A 1 212 ? -17.188 103.164 34.089 1.00 52.62 212 ASN A O 1
ATOM 1692 N N . GLU A 1 213 ? -16.068 101.857 35.511 1.00 43.69 213 GLU A N 1
ATOM 1693 C CA . GLU A 1 213 ? -16.790 102.308 36.728 1.00 43.69 213 GLU A CA 1
ATOM 1694 C C . GLU A 1 213 ? -15.891 103.075 37.720 1.00 43.69 213 GLU A C 1
ATOM 1696 O O . GLU A 1 213 ? -16.271 103.337 38.857 1.00 43.69 213 GLU A O 1
ATOM 1701 N N . ALA A 1 214 ? -14.696 103.493 37.288 1.00 48.25 214 ALA A N 1
ATOM 1702 C CA . ALA A 1 214 ? -13.851 104.437 38.027 1.00 48.25 214 ALA A CA 1
ATOM 1703 C C . ALA A 1 214 ? -14.042 105.906 37.589 1.00 48.25 214 ALA A C 1
ATOM 1705 O O . ALA A 1 214 ? -13.390 106.784 38.151 1.00 48.25 214 ALA A O 1
ATOM 1706 N N . ASN A 1 215 ? -14.927 106.189 36.620 1.00 49.12 215 ASN A N 1
ATOM 1707 C CA . ASN A 1 215 ? -15.170 107.552 36.120 1.00 49.12 215 ASN A CA 1
ATOM 1708 C C . ASN A 1 215 ? -16.568 108.135 36.388 1.00 49.12 215 ASN A C 1
ATOM 1710 O O . ASN A 1 215 ? -16.756 109.302 36.070 1.00 49.12 215 ASN A O 1
ATOM 1714 N N . ASP A 1 216 ? -17.465 107.418 37.074 1.00 40.44 216 ASP A N 1
ATOM 1715 C CA . ASP A 1 216 ? -18.711 107.987 37.623 1.00 40.44 216 ASP A CA 1
ATOM 1716 C C . ASP A 1 216 ? -18.690 107.947 39.170 1.00 40.44 216 ASP A C 1
ATOM 1718 O O . ASP A 1 216 ? -19.660 107.609 39.846 1.00 40.44 216 ASP A O 1
ATOM 1722 N N . MET A 1 217 ? -17.550 108.301 39.781 1.00 45.06 217 MET A N 1
ATOM 1723 C CA . MET A 1 217 ? -17.633 109.008 41.064 1.00 45.06 217 MET A CA 1
ATOM 1724 C C . MET A 1 217 ? -18.336 110.331 40.769 1.00 45.06 217 MET A C 1
ATOM 1726 O O . MET A 1 217 ? -17.919 111.002 39.832 1.00 45.06 217 MET A O 1
ATOM 1730 N N . VAL A 1 218 ? -19.274 110.743 41.628 1.00 44.03 218 VAL A N 1
ATOM 1731 C CA . VAL A 1 218 ? -20.046 112.001 41.536 1.00 44.03 218 VAL A CA 1
ATOM 1732 C C . VAL A 1 218 ? -21.356 111.819 40.764 1.00 44.03 218 VAL A C 1
ATOM 1734 O O . VAL A 1 218 ? -21.451 112.134 39.591 1.00 44.03 218 VAL A O 1
ATOM 1737 N N . ASP A 1 219 ? -22.395 111.318 41.431 1.00 37.06 219 ASP A N 1
ATOM 1738 C CA . ASP A 1 219 ? -23.501 112.209 41.789 1.00 37.06 219 ASP A CA 1
ATOM 1739 C C . ASP A 1 219 ? -24.583 111.513 42.614 1.00 37.06 219 ASP A C 1
ATOM 1741 O O . ASP A 1 219 ? -25.047 110.414 42.328 1.00 37.06 219 ASP A O 1
ATOM 1745 N N . ASN A 1 220 ? -25.017 112.272 43.608 1.00 43.09 220 ASN A N 1
ATOM 1746 C CA . ASN A 1 220 ? -26.274 112.165 44.316 1.00 43.09 220 ASN A CA 1
ATOM 1747 C C . ASN A 1 220 ? -26.470 110.960 45.226 1.00 43.09 220 ASN A C 1
ATOM 1749 O O . ASN A 1 220 ? -26.825 109.853 44.844 1.00 43.09 220 ASN A O 1
ATOM 1753 N N . GLU A 1 221 ? -26.224 111.184 46.510 1.00 38.03 221 GLU A N 1
ATOM 1754 C CA . GLU A 1 221 ? -27.273 111.733 47.381 1.00 38.03 221 GLU A CA 1
ATOM 1755 C C . GLU A 1 221 ? -28.360 110.686 47.600 1.00 38.03 221 GLU A C 1
ATOM 1757 O O . GLU A 1 221 ? -29.132 110.299 46.733 1.00 38.03 221 GLU A O 1
ATOM 1762 N N . ALA A 1 222 ? -28.435 110.179 48.818 1.00 44.66 222 ALA A N 1
ATOM 1763 C CA . ALA A 1 222 ? -29.268 110.910 49.766 1.00 44.66 222 ALA A CA 1
ATOM 1764 C C . ALA A 1 222 ? -30.737 111.034 49.311 1.00 44.66 222 ALA A C 1
ATOM 1766 O O . ALA A 1 222 ? -31.412 112.002 49.634 1.00 44.66 222 ALA A O 1
ATOM 1767 N N . ASN A 1 223 ? -31.257 109.982 48.682 1.00 40.66 223 ASN A N 1
ATOM 1768 C CA . ASN A 1 223 ? -32.643 109.551 48.838 1.00 40.66 223 ASN A CA 1
ATOM 1769 C C . ASN A 1 223 ? -32.614 108.268 49.688 1.00 40.66 223 ASN A C 1
ATOM 1771 O O . ASN A 1 223 ? -32.695 107.159 49.180 1.00 40.66 223 ASN A O 1
ATOM 1775 N N . ASN A 1 224 ? -32.244 108.304 50.967 1.00 36.72 224 ASN A N 1
ATOM 1776 C CA . ASN A 1 224 ? -33.088 108.820 52.039 1.00 36.72 224 ASN A CA 1
ATOM 1777 C C . ASN A 1 224 ? -34.567 108.448 51.839 1.00 36.72 224 ASN A C 1
ATOM 1779 O O . ASN A 1 224 ? -35.214 108.929 50.917 1.00 36.72 224 ASN A O 1
ATOM 1783 N N . MET A 1 225 ? -35.076 107.658 52.786 1.00 38.50 225 MET A N 1
ATOM 1784 C CA . MET A 1 225 ? -36.479 107.660 53.204 1.00 38.50 225 MET A CA 1
ATOM 1785 C C . MET A 1 225 ? -37.527 107.304 52.142 1.00 38.50 225 MET A C 1
ATOM 1787 O O . MET A 1 225 ? -38.114 108.205 51.568 1.00 38.50 225 MET A O 1
ATOM 1791 N N . VAL A 1 226 ? -37.862 106.021 52.003 1.00 42.59 226 VAL A N 1
ATOM 1792 C CA . VAL A 1 226 ? -39.263 105.542 51.967 1.00 42.59 226 VAL A CA 1
ATOM 1793 C C . VAL A 1 226 ? -39.194 104.095 52.456 1.00 42.59 226 VAL A C 1
ATOM 1795 O O . VAL A 1 226 ? -38.809 103.185 51.736 1.00 42.59 226 VAL A O 1
ATOM 1798 N N . ASP A 1 227 ? -39.160 103.933 53.765 1.00 40.31 227 ASP A N 1
ATOM 1799 C CA . ASP A 1 227 ? -40.325 103.498 54.525 1.00 40.31 227 ASP A CA 1
ATOM 1800 C C . ASP A 1 227 ? -40.460 101.972 54.508 1.00 40.31 227 ASP A C 1
ATOM 1802 O O . ASP A 1 227 ? -40.686 101.341 53.487 1.00 40.31 227 ASP A O 1
ATOM 1806 N N . ASN A 1 228 ? -40.140 101.334 55.624 1.00 36.25 228 ASN A N 1
ATOM 1807 C CA . ASN A 1 228 ? -41.051 101.211 56.760 1.00 36.25 228 ASN A CA 1
ATOM 1808 C C . ASN A 1 228 ? -41.861 99.937 56.576 1.00 36.25 228 ASN A C 1
ATOM 1810 O O . ASN A 1 228 ? -42.461 99.719 55.532 1.00 36.25 228 ASN A O 1
ATOM 1814 N N . GLN A 1 229 ? -41.939 99.187 57.670 1.00 40.25 229 GLN A N 1
ATOM 1815 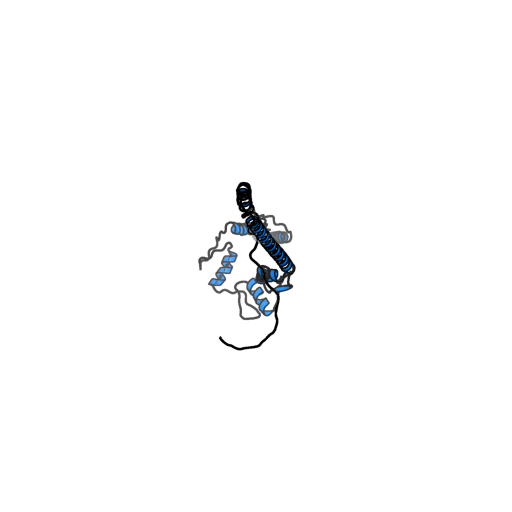C CA . GLN A 1 229 ? -42.992 98.214 57.920 1.00 40.25 229 GLN A CA 1
ATOM 1816 C C . GLN A 1 229 ? -42.958 96.961 57.031 1.00 40.25 229 GLN A C 1
ATOM 1818 O O . GLN A 1 229 ? -42.829 96.987 55.826 1.00 40.25 229 GLN A O 1
ATOM 1823 N N . ALA A 1 230 ? -43.153 95.769 57.548 1.00 40.62 230 ALA A N 1
ATOM 1824 C CA . ALA A 1 230 ? -43.400 95.336 58.897 1.00 40.62 230 ALA A CA 1
ATOM 1825 C C . ALA A 1 230 ? -43.327 93.812 58.834 1.00 40.62 230 ALA A C 1
ATOM 1827 O O . ALA A 1 230 ? -43.796 93.209 57.876 1.00 40.62 230 ALA A O 1
ATOM 1828 N N . ASN A 1 231 ? -42.759 93.242 59.890 1.00 38.59 231 ASN A N 1
ATOM 1829 C CA . ASN A 1 231 ? -43.308 92.111 60.624 1.00 38.59 231 ASN A CA 1
ATOM 1830 C C . ASN A 1 231 ? -43.790 90.886 59.830 1.00 38.59 231 ASN A C 1
ATOM 1832 O O . ASN A 1 231 ? -44.820 90.916 59.171 1.00 38.59 231 ASN A O 1
ATOM 1836 N N . ASN A 1 232 ? -43.073 89.785 60.076 1.00 36.53 232 ASN A N 1
ATOM 1837 C CA . ASN A 1 232 ? -43.551 88.595 60.795 1.00 36.53 232 ASN A CA 1
ATOM 1838 C C . ASN A 1 232 ? -45.001 88.129 60.589 1.00 36.53 232 ASN A C 1
ATOM 1840 O O . ASN A 1 232 ? -45.930 88.923 60.667 1.00 36.53 232 ASN A O 1
ATOM 1844 N N . MET A 1 233 ? -45.137 86.796 60.678 1.00 31.78 233 MET A N 1
ATOM 1845 C CA . MET A 1 233 ? -46.357 85.993 60.886 1.00 31.78 233 MET A CA 1
ATOM 1846 C C . MET A 1 233 ? -46.931 85.454 59.567 1.00 31.78 233 MET A C 1
ATOM 1848 O O . MET A 1 233 ? -47.088 86.197 58.615 1.00 31.78 233 MET A O 1
ATOM 1852 N N . VAL A 1 234 ? -47.280 84.176 59.421 1.00 40.44 234 VAL A N 1
ATOM 1853 C CA . VAL A 1 234 ? -47.562 83.119 60.402 1.00 40.44 234 VAL A CA 1
ATOM 1854 C C . VAL A 1 234 ? -47.706 81.816 59.603 1.00 40.44 234 VAL A C 1
ATOM 1856 O O . VAL A 1 234 ? -48.200 81.896 58.485 1.00 40.44 234 VAL A O 1
ATOM 1859 N N . ASP A 1 235 ? -47.253 80.695 60.183 1.00 37.28 235 ASP A N 1
ATOM 1860 C CA . ASP A 1 235 ? -47.917 79.376 60.203 1.00 37.28 235 ASP A CA 1
ATOM 1861 C C . ASP A 1 235 ? -48.368 78.744 58.866 1.00 37.28 235 ASP A C 1
ATOM 1863 O O . ASP A 1 235 ? -48.852 79.391 57.955 1.00 37.28 235 ASP A O 1
ATOM 1867 N N . ASN A 1 236 ? -48.363 77.445 58.613 1.00 36.59 236 ASN A N 1
ATOM 1868 C CA . ASN A 1 236 ? -48.371 76.204 59.373 1.00 36.59 236 ASN A CA 1
ATOM 1869 C C . ASN A 1 236 ? -49.112 75.252 58.408 1.00 36.59 236 ASN A C 1
ATOM 1871 O O . ASN A 1 236 ? -49.835 75.689 57.513 1.00 36.59 236 ASN A O 1
ATOM 1875 N N . GLU A 1 237 ? -48.986 73.959 58.656 1.00 37.97 237 GLU A N 1
ATOM 1876 C CA . GLU A 1 237 ? -50.000 72.978 58.275 1.00 37.97 237 GLU A CA 1
ATOM 1877 C C . GLU A 1 237 ? -50.236 72.690 56.772 1.00 37.97 237 GLU A C 1
ATOM 1879 O O . GLU A 1 237 ? -51.017 73.318 56.065 1.00 37.97 237 GLU A O 1
ATOM 1884 N N . SER A 1 238 ? -49.740 71.505 56.406 1.00 37.56 238 SER A N 1
ATOM 1885 C CA . SER A 1 238 ? -50.606 70.317 56.308 1.00 37.56 238 SER A CA 1
ATOM 1886 C C . SER A 1 238 ? -51.019 69.802 54.935 1.00 37.56 238 SER A C 1
ATOM 1888 O O . SER A 1 238 ? -51.615 70.506 54.129 1.00 37.56 238 SER A O 1
ATOM 1890 N N . ASN A 1 239 ? -50.928 68.462 54.883 1.00 37.16 239 ASN A N 1
ATOM 1891 C CA . ASN A 1 239 ? -51.883 67.531 54.272 1.00 37.16 239 ASN A CA 1
ATOM 1892 C C . ASN A 1 239 ? -51.827 67.438 52.733 1.00 37.16 239 ASN A C 1
ATOM 1894 O O . ASN A 1 239 ? -51.697 68.431 52.042 1.00 37.16 239 ASN A O 1
ATOM 1898 N N . ASN A 1 240 ? -51.979 66.288 52.076 1.00 35.94 240 ASN A N 1
ATOM 1899 C CA . ASN A 1 240 ? -52.260 64.897 52.445 1.00 35.94 240 ASN A CA 1
ATOM 1900 C C . ASN A 1 240 ? -52.267 64.096 51.117 1.00 35.94 240 ASN A C 1
ATOM 1902 O O . ASN A 1 240 ? -52.685 64.677 50.123 1.00 35.94 240 ASN A O 1
ATOM 1906 N N . ILE A 1 241 ? -51.960 62.785 51.167 1.00 37.22 241 ILE A N 1
ATOM 1907 C CA . ILE A 1 241 ? -52.701 61.656 50.521 1.00 37.22 241 ILE A CA 1
ATOM 1908 C C . ILE A 1 241 ? -52.836 61.625 48.970 1.00 37.22 241 ILE A C 1
ATOM 1910 O O . ILE A 1 241 ? -53.063 62.654 48.360 1.00 37.22 241 ILE A O 1
ATOM 1914 N N . VAL A 1 242 ? -52.853 60.525 48.198 1.00 40.19 242 VAL A N 1
ATOM 1915 C CA . VAL A 1 242 ? -52.708 59.042 48.253 1.00 40.19 242 VAL A CA 1
ATOM 1916 C C . VAL A 1 242 ? -53.013 58.569 46.806 1.00 40.19 242 VAL A C 1
ATOM 1918 O O . VAL A 1 242 ? -53.835 59.215 46.161 1.00 40.19 242 VAL A O 1
ATOM 1921 N N . ASP A 1 243 ? -52.413 57.445 46.373 1.00 40.06 243 ASP A N 1
ATOM 1922 C CA . ASP A 1 243 ? -52.782 56.499 45.282 1.00 40.06 243 ASP A CA 1
ATOM 1923 C C . ASP A 1 243 ? -53.043 57.067 43.851 1.00 40.06 243 ASP A C 1
ATOM 1925 O O . ASP A 1 243 ? -53.342 58.232 43.652 1.00 40.06 243 ASP A O 1
ATOM 1929 N N . ASN A 1 244 ? -52.932 56.341 42.734 1.00 36.62 244 ASN A N 1
ATOM 1930 C CA . ASN A 1 244 ? -53.366 54.976 42.491 1.00 36.62 244 ASN A CA 1
ATOM 1931 C C . ASN A 1 244 ? -52.907 54.472 41.097 1.00 36.62 244 ASN A C 1
ATOM 1933 O O . ASN A 1 244 ? -52.799 55.250 40.152 1.00 36.62 244 ASN A O 1
ATOM 1937 N N . ASP A 1 245 ? -52.782 53.148 41.004 1.00 41.28 245 ASP A N 1
ATOM 1938 C CA . ASP A 1 245 ? -53.234 52.269 39.915 1.00 41.28 245 ASP A CA 1
ATOM 1939 C C . ASP A 1 245 ? -52.603 52.190 38.500 1.00 41.28 245 ASP A C 1
ATOM 1941 O O . ASP A 1 245 ? -52.573 53.130 37.712 1.00 41.28 245 ASP A O 1
ATOM 1945 N N . THR A 1 246 ? -52.404 50.909 38.128 1.00 44.28 246 THR A N 1
ATOM 1946 C CA . THR A 1 246 ? -52.637 50.250 36.815 1.00 44.28 246 THR A CA 1
ATOM 1947 C C . THR A 1 246 ? -51.678 50.513 35.645 1.00 44.28 246 THR A C 1
ATOM 1949 O O . THR A 1 246 ? -51.100 51.577 35.529 1.00 44.28 246 THR A O 1
ATOM 1952 N N . ASN A 1 247 ? -51.512 49.651 34.635 1.00 39.66 247 ASN A N 1
ATOM 1953 C CA . ASN A 1 247 ? -51.672 48.212 34.369 1.00 39.66 247 ASN A CA 1
ATOM 1954 C C . ASN A 1 247 ? -51.304 48.043 32.866 1.00 39.66 247 ASN A C 1
ATOM 1956 O O . ASN A 1 247 ? -51.547 48.950 32.077 1.00 39.66 247 ASN A O 1
ATOM 1960 N N . THR A 1 248 ? -50.832 46.851 32.488 1.00 39.22 248 THR A N 1
ATOM 1961 C CA . THR A 1 248 ? -50.986 46.203 31.160 1.00 39.22 248 THR A CA 1
ATOM 1962 C C . THR A 1 248 ? -50.209 46.682 29.918 1.00 39.22 248 THR A C 1
ATOM 1964 O O . THR A 1 248 ? -50.276 47.835 29.513 1.00 39.22 248 THR A O 1
ATOM 1967 N N . ALA A 1 249 ? -49.639 45.672 29.238 1.00 41.47 249 ALA A N 1
ATOM 1968 C CA . ALA A 1 249 ? -49.638 45.374 27.787 1.00 41.47 249 ALA A CA 1
ATOM 1969 C C . ALA A 1 249 ? -48.211 44.999 27.340 1.00 41.47 249 ALA A C 1
ATOM 1971 O O . ALA A 1 249 ? -47.311 45.828 27.404 1.00 41.47 249 ALA A O 1
ATOM 1972 N N . ALA A 1 250 ? -47.914 43.702 27.208 1.00 42.62 250 ALA A N 1
ATOM 1973 C CA . ALA A 1 250 ? -48.165 42.844 26.035 1.00 42.62 250 ALA A CA 1
ATOM 1974 C C . ALA A 1 250 ? -47.094 43.035 24.954 1.00 42.62 250 ALA A C 1
ATOM 1976 O O . ALA A 1 250 ? -47.005 44.152 24.405 1.00 42.62 250 ALA A O 1
#

Nearest PDB structures (foldseek):
  2i13-assembly2_B  TM=9.393E-01  e=1.852E-13  Mus musculus
  2i13-assembly1_A  TM=9.315E-01  e=3.137E-13  Mus musculus
  5v3g-assembly1_A  TM=8.185E-01  e=6.913E-13  Homo sapiens
  5wjq-assembly1_D  TM=8.923E-01  e=8.441E-12  Mus musculus
  5v3j-assembly2_F  TM=8.290E-01  e=2.122E-11  Mus musculus

InterPro domains:
  IPR013087 Zinc finger C2H2-type [PF00096] (45-67)
  IPR013087 Zinc finger C2H2-type [PF00096] (73-95)
  IPR013087 Zinc finger C2H2-type [PF00096] (101-123)
  IPR013087 Zinc finger C2H2-type [PF00096] (129-149)
  IPR013087 Zinc finger C2H2-type [PS00028] (47-67)
  IPR013087 Zinc finger C2H2-type [PS00028] (75-95)
  IPR013087 Zinc finger C2H2-type [PS00028] (103-123)
  IPR013087 Zinc finger C2H2-type [PS50157] (45-72)
  IPR013087 Zinc finger C2H2-type [PS50157] (73-100)
  IPR013087 Zinc finger C2H2-type [PS50157] (101-128)
  IPR013087 Zinc finger C2H2-type [PS50157] (129-160)
  IPR013087 Zinc finger C2H2-type [SM00355] (45-67)
  IPR013087 Zinc finger C2H2-type [SM00355] (73-95)
  IPR013087 Zinc finger C2H2-type [SM00355] (101-123)
  IPR013087 Zinc finger C2H2-type [SM00355] (129-149)
  IPR036236 Zinc finger C2H2 superfamily [SSF57667] (39-91)
  IPR036236 Zinc finger C2H2 superfamily [SSF57667] (81-138)

Sequence (250 aa):
EANNMVDNEANNMVDNEANDIVDNEANSMVGLITHLKTHTEERPYKCRLCEKDFSKSSHLKSHLVTHTNERPYQCTQCDKAFSQKSNLKTHLRIHFGIKPHQCTLCDKAFTEKSTLLKHIRTHTGEKPFQCSHCGKAFSSYSYLKKHMKVICMVDNEEYNMLVYEANTMVDNEANNMLDNEANNMLDNEANTVVNNEPNNIVNIEAKTMVDNEANDMVDNEANNMVDNQANNMVDNESNNIVDNDTNTAA

Solvent-accessible surface area (backbone atoms only — not comparable to full-atom values): 15422 Å² total; per-residue (Å²): 120,75,75,69,54,58,58,56,54,54,50,56,51,52,53,52,54,49,47,56,50,52,52,51,51,50,51,49,49,53,50,48,54,60,50,53,43,69,76,44,92,57,41,85,35,64,48,95,88,49,95,54,61,21,73,40,65,70,56,40,59,56,50,55,38,68,77,72,69,50,42,87,33,67,47,95,89,48,97,55,57,24,66,40,68,67,58,38,60,58,52,51,26,65,82,71,69,46,42,88,31,67,46,94,89,48,96,56,58,24,74,42,64,71,58,38,57,50,49,51,28,73,77,72,66,50,42,88,35,59,40,89,86,80,62,56,62,22,64,42,62,71,57,41,54,53,37,57,76,62,57,49,57,75,74,28,69,68,52,50,48,53,50,48,53,53,51,54,50,51,52,51,50,51,49,54,50,52,53,52,50,51,50,54,49,50,52,48,51,51,49,50,58,74,71,62,71,61,89,73,53,60,66,58,57,61,65,61,59,68,76,69,69,74,74,70,72,83,77,77,75,91,74,69,89,82,75,79,86,75,80,86,88,77,90,77,84,81,86,75,91,78,90,80,83,87,81,92,82,136

pLDDT: mean 70.86, std 21.6, range [31.78, 98.25]

Organism: Meganyctiphanes norvegica (NCBI:txid48144)

Foldseek 3Di:
DVVVVVVVVVVVVVVVVVVVVVVVVVVVVVVVVLVVLVVVPDFPAAAPVDRDGHSDPVVNVLVVLVVVVDFPAAAPVDRDGHSDPVVNVLVVCVVVVNFPAAAPVDRDGHSDPVVNQLVVCVVVVDFPAADPQPRDTHSDVVVVVVCVVPPRCVVHPVNVVVVVVVVVVVVVVVVVVVVVVVVVVVVVVVCCVVPPDDPPPVVVVVVVVVVPVVPPPDDDDDPDDDDDDDDDDDDDDDDDDDDDDDDDDD

Secondary structure (DSSP, 8-state):
-THHHHHHHHHHHHHHHHHHHHHHHHHHHHHHHHHHTTTS----EE-SSSS-EESSHHHHHHHHHHHHT---EE-SSSS-EESSHHHHHHHHHHHTT---EE-SSSS-EESSHHHHHHHHHHHH----EE-TTT--EESSHHHHHHHHHHTTTTT-HHHHHHHHHHHHHHHHHHHHHHHHHHHHHHHHHHHHHHHSSSTTTHHHHTTTSSSSSSS-----------------------------------

Mean predicted aligned error: 20.64 Å